Protein AF-0000000072268618 (afdb_homodimer)

Radius of gyration: 23.77 Å; Cα contacts (8 Å, |Δi|>4): 761; chains: 2; bounding box: 55×54×76 Å

Foldseek 3Di:
DQDKDKFKDQWAWDFDPPVQRKIKTARDFAPDQDPVQAGEHQPQCVVLVVVPDFAFEAAAPDPVGGFWGWDDWDTDPTHIITMTHTDPDPSNVVVSVCSNVPQFGMKMWIWAQDDWDADPVGGIYRRYINTRYIYTYNDTPVCVVVVVVVVVVVVVVVVVVVVVVVVVVVVVVD/DPQKDKFKDQWAWDFDPPVQRKTKTARDFAPDQDPVQEGEHQPQCVVLVVVPDFAFEAAAPDPVGGFWGWDDWDTDPTHIITMTHTDPDPSNVVVSVCSNVPQFGMKMWIWHQDDWDADPVGGIYRRYINTRYIYTYNDGVVVCVPVVVVVVVVVVVVVVVVVVVVVVVVVVVD

Nearest PDB structures (foldseek):
  1nkk-assembly1_A  TM=5.873E-01  e=1.895E-03  Human betaherpesvirus 5
  1nkk-assembly2_D  TM=5.899E-01  e=3.529E-03  Human betaherpesvirus 5
  1njt-assembly1_B  TM=7.915E-01  e=2.035E-02  Human betaherpesvirus 5
  1at3-assembly1_A  TM=6.189E-01  e=1.033E-02  Human alphaherpesvirus 2
  1njt-assembly2_D  TM=7.929E-01  e=2.412E-02  Human betaherpesvirus 5

Structure (mmCIF, N/CA/C/O backbone):
data_AF-0000000072268618-model_v1
#
loop_
_entity.id
_entity.type
_entity.pdbx_description
1 polymer 'Prohead peptidase'
#
loop_
_atom_site.group_PDB
_atom_site.id
_atom_site.type_symbol
_atom_site.label_atom_id
_atom_site.label_alt_id
_atom_site.label_comp_id
_atom_site.label_asym_id
_atom_site.label_entity_id
_atom_site.label_seq_id
_atom_site.pdbx_PDB_ins_code
_atom_site.Cartn_x
_atom_site.Cartn_y
_atom_site.Cartn_z
_atom_site.occupancy
_atom_site.B_iso_or_equiv
_atom_site.auth_seq_id
_atom_site.auth_comp_id
_atom_site.auth_asym_id
_atom_site.auth_atom_id
_atom_site.pdbx_PDB_model_num
ATOM 1 N N . MET A 1 1 ? 9.945 -6.5 15.469 1 28.52 1 MET A N 1
ATOM 2 C CA . MET A 1 1 ? 9.539 -5.18 15.938 1 28.52 1 MET A CA 1
ATOM 3 C C . MET A 1 1 ? 9.141 -4.285 14.766 1 28.52 1 MET A C 1
ATOM 5 O O . MET A 1 1 ? 10 -3.645 14.156 1 28.52 1 MET A O 1
ATOM 9 N N . SER A 1 2 ? 8.188 -4.715 13.891 1 41.59 2 SER A N 1
ATOM 10 C CA . SER A 1 2 ? 7.988 -4.07 12.602 1 41.59 2 SER A CA 1
ATOM 11 C C . SER A 1 2 ? 7.449 -2.652 12.773 1 41.59 2 SER A C 1
ATOM 13 O O . SER A 1 2 ? 6.32 -2.465 13.234 1 41.59 2 SER A O 1
ATOM 15 N N . ASP A 1 3 ? 8.328 -1.521 13.156 1 60.16 3 ASP A N 1
ATOM 16 C CA . ASP A 1 3 ? 8.133 -0.256 13.852 1 60.16 3 ASP A CA 1
ATOM 17 C C . ASP A 1 3 ? 7.66 0.835 12.898 1 60.16 3 ASP A C 1
ATOM 19 O O . ASP A 1 3 ? 8.445 1.697 12.492 1 60.16 3 ASP A O 1
ATOM 23 N N . MET A 1 4 ? 6.414 0.511 12.266 1 60.66 4 MET A N 1
ATOM 24 C CA . MET A 1 4 ? 5.891 1.618 11.477 1 60.66 4 MET A CA 1
ATOM 25 C C . MET A 1 4 ? 5.422 2.758 12.375 1 60.66 4 MET A C 1
ATOM 27 O O . MET A 1 4 ? 4.805 2.52 13.414 1 60.66 4 MET A O 1
ATOM 31 N N . GLU A 1 5 ? 5.879 3.971 12.094 1 77.44 5 GLU A N 1
ATOM 32 C CA . GLU A 1 5 ? 5.527 5.184 12.828 1 77.44 5 GLU A CA 1
ATOM 33 C C . GLU A 1 5 ? 4.664 6.113 11.984 1 77.44 5 GLU A C 1
ATOM 35 O O . GLU A 1 5 ? 4.73 6.086 10.75 1 77.44 5 GLU A O 1
ATOM 40 N N . PHE A 1 6 ? 3.74 6.762 12.672 1 64.31 6 PHE A N 1
ATOM 41 C CA . PHE A 1 6 ? 2.902 7.75 12.008 1 64.31 6 PHE A CA 1
ATOM 42 C C . PHE A 1 6 ? 3.182 9.148 12.539 1 64.31 6 PHE A C 1
ATOM 44 O O . PHE A 1 6 ? 3.42 9.328 13.734 1 64.31 6 PHE A O 1
ATOM 51 N N . LYS A 1 7 ? 3.344 10.133 11.617 1 70.44 7 LYS A N 1
ATOM 52 C CA . LYS A 1 7 ? 3.475 11.539 11.969 1 70.44 7 LYS A CA 1
ATOM 53 C C . LYS A 1 7 ? 2.531 12.406 11.141 1 70.44 7 LYS A C 1
ATOM 55 O O . LYS A 1 7 ? 2.34 12.156 9.953 1 70.44 7 LYS A O 1
ATOM 60 N N . HIS A 1 8 ? 1.895 13.383 11.844 1 61.31 8 HIS A N 1
ATOM 61 C CA . HIS A 1 8 ? 0.923 14.258 11.195 1 61.31 8 HIS A CA 1
ATOM 62 C C . HIS A 1 8 ? 1.362 15.719 11.273 1 61.31 8 HIS A C 1
ATOM 64 O O . HIS A 1 8 ? 2.008 16.125 12.234 1 61.31 8 HIS A O 1
ATOM 70 N N . PHE A 1 9 ? 1.233 16.391 10.141 1 56.28 9 PHE A N 1
ATOM 71 C CA . PHE A 1 9 ? 1.342 17.844 10.109 1 56.28 9 PHE A CA 1
ATOM 72 C C . PHE A 1 9 ? 0.079 18.469 9.523 1 56.28 9 PHE A C 1
ATOM 74 O O . PHE A 1 9 ? -0.518 17.922 8.594 1 56.28 9 PHE A O 1
ATOM 81 N N . LYS A 1 10 ? -0.504 19.25 10.297 1 52.78 10 LYS A N 1
ATOM 82 C CA . LYS A 1 10 ? -1.647 19.984 9.758 1 52.78 10 LYS A CA 1
ATOM 83 C C . LYS A 1 10 ? -1.234 20.859 8.57 1 52.78 10 LYS A C 1
ATOM 85 O O . LYS A 1 10 ? -0.296 21.656 8.672 1 52.78 10 LYS A O 1
ATOM 90 N N . PHE A 1 11 ? -1.408 20.391 7.375 1 57.38 11 PHE A N 1
ATOM 91 C CA . PHE A 1 11 ? -1.23 21.359 6.305 1 57.38 11 PHE A CA 1
ATOM 92 C C . PHE A 1 11 ? -2.496 21.469 5.465 1 57.38 11 PHE A C 1
ATOM 94 O O . PHE A 1 11 ? -3.32 20.562 5.441 1 57.38 11 PHE A O 1
ATOM 101 N N . GLU A 1 12 ? -2.561 22.734 4.934 1 62.56 12 GLU A N 1
ATOM 102 C CA . GLU A 1 12 ? -3.641 23.062 4.008 1 62.56 12 GLU A CA 1
ATOM 103 C C . GLU A 1 12 ? -3.627 22.141 2.791 1 62.56 12 GLU A C 1
ATOM 105 O O . GLU A 1 12 ? -2.625 22.062 2.074 1 62.56 12 GLU A O 1
ATOM 110 N N . ILE A 1 13 ? -4.582 21.219 2.879 1 73.5 13 ILE A N 1
ATOM 111 C CA . ILE A 1 13 ? -4.859 20.438 1.682 1 73.5 13 ILE A CA 1
ATOM 112 C C . ILE A 1 13 ? -5.598 21.297 0.659 1 73.5 13 ILE A C 1
ATOM 114 O O . ILE A 1 13 ? -6.52 22.047 1.012 1 73.5 13 ILE A O 1
ATOM 118 N N . LYS A 1 14 ? -5.066 21.5 -0.472 1 73.44 14 LYS A N 1
ATOM 119 C CA . LYS A 1 14 ? -5.793 22.125 -1.578 1 73.44 14 LYS A CA 1
ATOM 120 C C . LYS A 1 14 ? -6.352 21.062 -2.529 1 73.44 14 LYS A C 1
ATOM 122 O O . LYS A 1 14 ? -5.594 20.297 -3.121 1 73.44 14 LYS A O 1
ATOM 127 N N . ALA A 1 15 ? -7.684 20.984 -2.396 1 69.81 15 ALA A N 1
ATOM 128 C CA . ALA A 1 15 ? -8.383 20.094 -3.334 1 69.81 15 ALA A CA 1
ATOM 129 C C . ALA A 1 15 ? -9.133 20.906 -4.391 1 69.81 15 ALA A C 1
ATOM 131 O O . ALA A 1 15 ? -9.75 21.922 -4.078 1 69.81 15 ALA A O 1
ATOM 132 N N . GLU A 1 16 ? -8.805 20.641 -5.672 1 64.75 16 GLU A N 1
ATOM 133 C CA . GLU A 1 16 ? -9.422 21.406 -6.746 1 64.75 16 GLU A CA 1
ATOM 134 C C . GLU A 1 16 ? -10.328 20.531 -7.605 1 64.75 16 GLU A C 1
ATOM 136 O O . GLU A 1 16 ? -10.07 19.328 -7.766 1 64.75 16 GLU A O 1
ATOM 141 N N . ASP A 1 17 ? -11.438 21.031 -7.945 1 60.41 17 ASP A N 1
ATOM 142 C CA . ASP A 1 17 ? -12.336 20.375 -8.898 1 60.41 17 ASP A CA 1
ATOM 143 C C . ASP A 1 17 ? -11.906 20.672 -10.336 1 60.41 17 ASP A C 1
ATOM 145 O O . ASP A 1 17 ? -12.562 21.438 -11.031 1 60.41 17 ASP A O 1
ATOM 149 N N . ASP A 1 18 ? -10.75 20.328 -10.648 1 60.62 18 ASP A N 1
ATOM 150 C CA . ASP A 1 18 ? -10.297 20.641 -12 1 60.62 18 ASP A CA 1
ATOM 151 C C . ASP A 1 18 ? -10.555 19.469 -12.945 1 60.62 18 ASP A C 1
ATOM 153 O O . ASP A 1 18 ? -9.969 19.391 -14.031 1 60.62 18 ASP A O 1
ATOM 157 N N . GLY A 1 19 ? -11.672 18.734 -12.578 1 66.69 19 GLY A N 1
ATOM 158 C CA . GLY A 1 19 ? -11.914 17.562 -13.398 1 66.69 19 GLY A CA 1
ATOM 159 C C . GLY A 1 19 ? -11.008 16.391 -13.055 1 66.69 19 GLY A C 1
ATOM 160 O O . GLY A 1 19 ? -11.43 15.234 -13.109 1 66.69 19 GLY A O 1
ATOM 161 N N . ASP A 1 20 ? -9.773 16.828 -12.609 1 67.12 20 ASP A N 1
ATOM 162 C CA . ASP A 1 20 ? -8.797 15.773 -12.375 1 67.12 20 ASP A CA 1
ATOM 163 C C . ASP A 1 20 ? -8.805 15.336 -10.914 1 67.12 20 ASP A C 1
ATOM 165 O O . ASP A 1 20 ? -8.102 14.391 -10.539 1 67.12 20 ASP A O 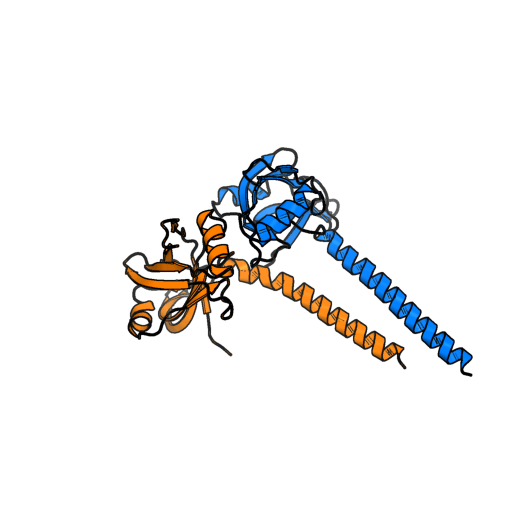1
ATOM 169 N N . MET A 1 21 ? -9.57 15.945 -10.055 1 84.31 21 MET A N 1
ATOM 170 C CA . MET A 1 21 ? -9.734 15.508 -8.672 1 84.31 21 MET A CA 1
ATOM 171 C C . MET A 1 21 ? -8.406 15.562 -7.926 1 84.31 21 MET A C 1
ATOM 173 O O . MET A 1 21 ? -8.023 14.602 -7.254 1 84.31 21 MET A O 1
ATOM 177 N N . THR A 1 22 ? -7.695 16.734 -8.062 1 90.75 22 THR A N 1
ATOM 178 C CA . THR A 1 22 ? -6.328 16.844 -7.562 1 90.75 22 THR A CA 1
ATOM 179 C C . THR A 1 22 ? -6.316 17.281 -6.098 1 90.75 22 THR A C 1
ATOM 181 O O . THR A 1 22 ? -7.273 17.891 -5.617 1 90.75 22 THR A O 1
ATOM 184 N N . VAL A 1 23 ? -5.258 16.953 -5.379 1 93.81 23 VAL A N 1
ATOM 185 C CA . VAL A 1 23 ? -4.992 17.328 -3.994 1 93.81 23 VAL A CA 1
ATOM 186 C C . VAL A 1 23 ? -3.494 17.562 -3.801 1 93.81 23 VAL A C 1
ATOM 188 O O . VAL A 1 23 ? -2.668 16.844 -4.363 1 93.81 23 VAL A O 1
ATOM 191 N N . SER A 1 24 ? -3.168 18.625 -3.049 1 94.44 24 SER A N 1
ATOM 192 C CA . SER A 1 24 ? -1.76 18.906 -2.799 1 94.44 24 SER A CA 1
ATOM 193 C C . SER A 1 24 ? -1.566 19.578 -1.443 1 94.44 24 SER A C 1
ATOM 195 O O . SER A 1 24 ? -2.525 20.078 -0.844 1 94.44 24 SER A O 1
ATOM 197 N N . GLY A 1 25 ? -0.387 19.547 -0.937 1 93.38 25 GLY A N 1
ATOM 198 C CA . GLY A 1 25 ? 0.025 20.188 0.301 1 93.38 25 GLY A CA 1
ATOM 199 C C . GLY A 1 25 ? 1.31 19.625 0.871 1 93.38 25 GLY A C 1
ATOM 200 O O . GLY A 1 25 ? 1.969 18.797 0.23 1 93.38 25 GLY A O 1
ATOM 201 N N . TYR A 1 26 ? 1.708 20.078 1.938 1 93.38 26 TYR A N 1
ATOM 202 C CA . TYR A 1 26 ? 2.895 19.562 2.611 1 93.38 26 TYR A CA 1
ATOM 203 C C . TYR A 1 26 ? 2.529 18.438 3.564 1 93.38 26 TYR A C 1
ATOM 205 O O . TYR A 1 26 ? 1.73 18.625 4.484 1 93.38 26 TYR A O 1
ATOM 213 N N . ALA A 1 27 ? 3.105 17.328 3.346 1 93.75 27 ALA A N 1
ATOM 214 C CA . ALA A 1 27 ? 2.861 16.172 4.188 1 93.75 27 ALA A CA 1
ATOM 215 C C . ALA A 1 27 ? 3.746 16.188 5.43 1 93.75 27 ALA A C 1
ATOM 217 O O . ALA A 1 27 ? 3.471 15.484 6.41 1 93.75 27 ALA A O 1
ATOM 218 N N . SER A 1 28 ? 4.758 16.922 5.379 1 92.06 28 SER A N 1
ATOM 219 C CA . SER A 1 28 ? 5.711 17.094 6.473 1 92.06 28 SER A CA 1
ATOM 220 C C . SER A 1 28 ? 6.43 18.422 6.375 1 92.06 28 SER A C 1
ATOM 222 O O . SER A 1 28 ? 6.746 18.891 5.273 1 92.06 28 SER A O 1
ATOM 224 N N . ILE A 1 29 ? 6.645 18.953 7.492 1 93.25 29 ILE A N 1
ATOM 225 C CA . ILE A 1 29 ? 7.43 20.172 7.578 1 93.25 29 ILE A CA 1
ATOM 226 C C . ILE A 1 29 ? 8.75 19.891 8.289 1 93.25 29 ILE A C 1
ATOM 228 O O . ILE A 1 29 ? 8.773 19.25 9.344 1 93.25 29 ILE A O 1
ATOM 232 N N . PHE A 1 30 ? 9.812 20.359 7.648 1 94.56 30 PHE A N 1
ATOM 233 C CA . PHE A 1 30 ? 11.125 20.109 8.227 1 94.56 30 PHE A CA 1
ATOM 234 C C . PHE A 1 30 ? 11.391 21.031 9.406 1 94.56 30 PHE A C 1
ATOM 236 O O . PHE A 1 30 ? 11.008 22.203 9.383 1 94.56 30 PHE A O 1
ATOM 243 N N . GLY A 1 31 ? 12.086 20.469 10.406 1 92.56 31 GLY A N 1
ATOM 244 C CA . GLY A 1 31 ? 12.586 21.281 11.5 1 92.56 31 GLY A CA 1
ATOM 245 C C . GLY A 1 31 ? 11.562 21.516 12.586 1 92.56 31 GLY A C 1
ATOM 246 O O . GLY A 1 31 ? 11.891 22.031 13.656 1 92.56 31 GLY A O 1
ATOM 247 N N . ASN A 1 32 ? 10.344 21.172 12.32 1 88.88 32 ASN A N 1
ATOM 248 C CA . ASN A 1 32 ? 9.281 21.359 13.305 1 88.88 32 ASN A CA 1
ATOM 249 C C . ASN A 1 32 ? 9.211 20.188 14.281 1 88.88 32 ASN A C 1
ATOM 251 O O . ASN A 1 32 ? 9.141 19.031 13.859 1 88.88 32 ASN A O 1
ATOM 255 N N . ARG A 1 33 ? 9.273 20.484 15.508 1 88.44 33 ARG A N 1
ATOM 256 C CA . ARG A 1 33 ? 9.125 19.484 16.547 1 88.44 33 ARG A CA 1
ATOM 257 C C . ARG A 1 33 ? 7.668 19.062 16.703 1 88.44 33 ARG A C 1
ATOM 259 O O . ARG A 1 33 ? 6.789 19.922 16.859 1 88.44 33 ARG A O 1
ATOM 266 N N . ASP A 1 34 ? 7.496 17.766 16.672 1 82 34 ASP A N 1
ATOM 267 C CA . ASP A 1 34 ? 6.117 17.328 16.891 1 82 34 ASP A CA 1
ATOM 268 C C . ASP A 1 34 ? 5.848 17.047 18.359 1 82 34 ASP A C 1
ATOM 270 O O . ASP A 1 34 ? 6.688 17.328 19.219 1 82 34 ASP A O 1
ATOM 274 N N . ARG A 1 35 ? 4.625 16.641 18.625 1 78.12 35 ARG A N 1
ATOM 275 C CA . ARG A 1 35 ? 4.164 16.531 20.016 1 78.12 35 ARG A CA 1
ATOM 276 C C . ARG A 1 35 ? 4.969 15.484 20.781 1 78.12 35 ARG A C 1
ATOM 278 O O . ARG A 1 35 ? 5.059 15.539 22 1 78.12 35 ARG A O 1
ATOM 285 N N . VAL A 1 36 ? 5.531 14.57 20.031 1 78.69 36 VAL A N 1
ATOM 286 C CA . VAL A 1 36 ? 6.223 13.492 20.719 1 78.69 36 VAL A CA 1
ATOM 287 C C . VAL A 1 36 ? 7.73 13.727 20.688 1 78.69 36 VAL A C 1
ATOM 289 O O . VAL A 1 36 ? 8.516 12.859 21.062 1 78.69 36 VAL A O 1
ATOM 292 N N . GLY A 1 37 ? 8.156 14.859 20.172 1 87.19 37 GLY A N 1
ATOM 293 C CA . GLY A 1 37 ? 9.562 15.227 20.234 1 87.19 37 GLY A CA 1
ATOM 294 C C . GLY A 1 37 ? 10.336 14.844 18.984 1 87.19 37 GLY A C 1
ATOM 295 O O . GLY A 1 37 ? 11.562 14.953 18.953 1 87.19 37 GLY A O 1
ATOM 296 N N . ASP A 1 38 ? 9.656 14.453 17.938 1 90.62 38 ASP A N 1
ATOM 297 C CA . ASP A 1 38 ? 10.312 14.117 16.672 1 90.62 38 ASP A CA 1
ATOM 298 C C . ASP A 1 38 ? 10.453 15.344 15.781 1 90.62 38 ASP A C 1
ATOM 300 O O . ASP A 1 38 ? 9.555 16.188 15.727 1 90.62 38 ASP A O 1
ATOM 304 N N . VAL A 1 39 ? 11.547 15.414 15.148 1 93.94 39 VAL A N 1
ATOM 305 C CA . VAL A 1 39 ? 11.812 16.438 14.141 1 93.94 39 VAL A CA 1
ATOM 306 C C . VAL A 1 39 ? 12.273 15.789 12.844 1 93.94 39 VAL A C 1
ATOM 308 O O . VAL A 1 39 ? 13.297 15.102 12.812 1 93.94 39 VAL A O 1
ATOM 311 N N . VAL A 1 40 ? 11.539 15.961 11.836 1 95.25 40 VAL A N 1
ATOM 312 C CA . VAL A 1 40 ? 11.977 15.492 10.523 1 95.25 40 VAL A CA 1
ATOM 313 C C . VAL A 1 40 ? 12.984 16.484 9.938 1 95.25 40 VAL A C 1
ATOM 315 O O . VAL A 1 40 ? 12.711 17.672 9.836 1 95.25 40 VAL A O 1
ATOM 318 N N . VAL A 1 41 ? 14.133 15.945 9.57 1 96.88 41 VAL A N 1
ATOM 319 C CA . VAL A 1 41 ? 15.18 16.812 9.055 1 96.88 41 VAL A CA 1
ATOM 320 C C . VAL A 1 41 ? 15.156 16.812 7.523 1 96.88 41 VAL A C 1
ATOM 322 O O . VAL A 1 41 ? 14.711 15.836 6.91 1 96.88 41 VAL A O 1
ATOM 325 N N . ALA A 1 42 ? 15.609 17.953 6.938 1 97.38 42 ALA A N 1
ATOM 326 C CA . ALA A 1 42 ? 15.703 18.047 5.48 1 97.38 42 ALA A CA 1
ATOM 327 C C . ALA A 1 42 ? 16.469 16.859 4.91 1 97.38 42 ALA A C 1
ATOM 329 O O . ALA A 1 42 ? 17.531 16.484 5.434 1 97.38 42 ALA A O 1
ATOM 330 N N . GLY A 1 43 ? 15.898 16.234 3.85 1 98 43 GLY A N 1
ATOM 331 C CA . GLY A 1 43 ? 16.562 15.125 3.195 1 98 43 GLY A CA 1
ATOM 332 C C . GLY A 1 43 ? 16.109 13.773 3.717 1 98 43 GLY A C 1
ATOM 333 O O . GLY A 1 43 ? 16.484 12.734 3.176 1 98 43 GLY A O 1
ATOM 334 N N . ALA A 1 44 ? 15.273 13.789 4.758 1 98.06 44 ALA A N 1
ATOM 335 C CA . ALA A 1 44 ? 14.859 12.555 5.426 1 98.06 44 ALA A CA 1
ATOM 336 C C . ALA A 1 44 ? 14.188 11.602 4.449 1 98.06 44 ALA A C 1
ATOM 338 O O . ALA A 1 44 ? 14.258 10.383 4.613 1 98.06 44 ALA A O 1
ATOM 339 N N . PHE A 1 45 ? 13.547 12.117 3.416 1 98 45 PHE A N 1
ATOM 340 C CA . PHE A 1 45 ? 12.727 11.305 2.525 1 98 45 PHE A CA 1
ATOM 341 C C . PHE A 1 45 ? 13.484 10.984 1.238 1 98 45 PHE A C 1
ATOM 343 O O . PHE A 1 45 ? 12.992 10.227 0.399 1 98 45 PHE A O 1
ATOM 350 N N . THR A 1 46 ? 14.648 11.492 1.014 1 98.19 46 THR A N 1
ATOM 351 C CA . THR A 1 46 ? 15.359 11.477 -0.262 1 98.19 46 THR A CA 1
ATOM 352 C C . THR A 1 46 ? 15.516 10.047 -0.776 1 98.19 46 THR A C 1
ATOM 354 O O . THR A 1 46 ? 15.109 9.742 -1.899 1 98.19 46 THR A O 1
ATOM 357 N N . LYS A 1 47 ? 16.031 9.172 0.001 1 97.94 47 LYS A N 1
ATOM 358 C CA . LYS A 1 47 ? 16.281 7.797 -0.435 1 97.94 47 LYS A CA 1
ATOM 359 C C . LYS A 1 47 ? 14.969 7.062 -0.685 1 97.94 47 LYS A C 1
ATOM 361 O O . LYS A 1 47 ? 14.859 6.281 -1.634 1 97.94 47 LYS A O 1
ATOM 366 N N . SER A 1 48 ? 14.039 7.312 0.228 1 96.38 48 SER A N 1
ATOM 367 C CA . SER A 1 48 ? 12.742 6.664 0.065 1 96.38 48 SER A CA 1
ATOM 368 C C . SER A 1 48 ? 12.094 7.047 -1.263 1 96.38 48 SER A C 1
ATOM 370 O O . SER A 1 48 ? 11.609 6.18 -1.995 1 96.38 48 SER A O 1
ATOM 372 N N . LEU A 1 49 ? 12.133 8.312 -1.596 1 97.12 49 LEU A N 1
ATOM 373 C CA . LEU A 1 49 ? 11.508 8.812 -2.816 1 97.12 49 LEU A CA 1
ATOM 374 C C . LEU A 1 49 ? 12.266 8.336 -4.051 1 97.12 49 LEU A C 1
ATOM 376 O O . LEU A 1 49 ? 11.672 8.148 -5.113 1 97.12 49 LEU A O 1
ATOM 380 N N . ALA A 1 50 ? 13.508 8.023 -3.93 1 96.19 50 ALA A N 1
ATOM 381 C CA . ALA A 1 50 ? 14.344 7.582 -5.047 1 96.19 50 ALA A CA 1
ATOM 382 C C . ALA A 1 50 ? 14.219 6.078 -5.266 1 96.19 50 ALA A C 1
ATOM 384 O O . ALA A 1 50 ? 14.648 5.559 -6.301 1 96.19 50 ALA A O 1
ATOM 385 N N . SER A 1 51 ? 13.633 5.371 -4.332 1 92.81 51 SER A N 1
ATOM 386 C CA . SER A 1 51 ? 13.586 3.912 -4.367 1 92.81 51 SER A CA 1
ATOM 387 C C . SER A 1 51 ? 12.711 3.41 -5.512 1 92.81 51 SER A C 1
ATOM 389 O O . SER A 1 51 ? 12.812 2.25 -5.91 1 92.81 51 SER A O 1
ATOM 391 N N . GLY A 1 52 ? 11.75 4.242 -5.973 1 89.12 52 GLY A N 1
ATOM 392 C CA . GLY A 1 52 ? 10.836 3.83 -7.031 1 89.12 52 GLY A CA 1
ATOM 393 C C . GLY A 1 52 ? 9.57 3.184 -6.508 1 89.12 52 GLY A C 1
ATOM 394 O O . GLY A 1 52 ? 8.625 2.953 -7.266 1 89.12 52 GLY A O 1
ATOM 395 N N . ARG A 1 53 ? 9.57 2.896 -5.238 1 89.56 53 ARG A N 1
ATOM 396 C CA . ARG A 1 53 ? 8.359 2.348 -4.645 1 89.56 53 ARG A CA 1
ATOM 397 C C . ARG A 1 53 ? 7.27 3.412 -4.539 1 89.56 53 ARG A C 1
ATOM 399 O O . ARG A 1 53 ? 7.547 4.555 -4.168 1 89.56 53 ARG A O 1
ATOM 406 N N . ARG A 1 54 ? 6.102 2.967 -4.75 1 91.75 54 ARG A N 1
ATOM 407 C CA . ARG A 1 54 ? 5.004 3.928 -4.688 1 91.75 54 ARG A CA 1
ATOM 408 C C . ARG A 1 54 ? 4.562 4.164 -3.248 1 91.75 54 ARG A C 1
ATOM 410 O O . ARG A 1 54 ? 4.273 3.211 -2.52 1 91.75 54 ARG A O 1
ATOM 417 N N . VAL A 1 55 ? 4.527 5.41 -2.906 1 96.44 55 VAL A N 1
ATOM 418 C CA . VAL A 1 55 ? 3.934 5.816 -1.64 1 96.44 55 VAL A CA 1
ATOM 419 C C . VAL A 1 55 ? 2.412 5.832 -1.763 1 96.44 55 VAL A C 1
ATOM 421 O O . VAL A 1 55 ? 1.864 6.406 -2.705 1 96.44 55 VAL A O 1
ATOM 424 N N . LYS A 1 56 ? 1.719 5.227 -0.805 1 97.5 56 LYS A N 1
ATOM 425 C CA . LYS A 1 56 ? 0.286 4.996 -0.965 1 97.5 56 LYS A CA 1
ATOM 426 C C . LYS A 1 56 ? -0.524 6.156 -0.394 1 97.5 56 LYS A C 1
ATOM 428 O O . LYS A 1 56 ? -0.15 6.738 0.625 1 97.5 56 LYS A O 1
ATOM 433 N N . MET A 1 57 ? -1.612 6.484 -1.051 1 97.81 57 MET A N 1
ATOM 434 C CA . MET A 1 57 ? -2.607 7.438 -0.564 1 97.81 57 MET A CA 1
ATOM 435 C C . MET A 1 57 ? -3.775 6.711 0.097 1 97.81 57 MET A C 1
ATOM 437 O O . MET A 1 57 ? -4.641 6.164 -0.588 1 97.81 57 MET A O 1
ATOM 441 N N . LEU A 1 58 ? -3.805 6.762 1.429 1 97.19 58 LEU A N 1
ATOM 442 C CA . LEU A 1 58 ? -4.816 6.016 2.17 1 97.19 58 LEU A CA 1
ATOM 443 C C . LEU A 1 58 ? -5.75 6.961 2.914 1 97.19 58 LEU A C 1
ATOM 445 O O . LEU A 1 58 ? -5.434 8.141 3.098 1 97.19 58 LEU A O 1
ATOM 449 N N . TRP A 1 59 ? -6.934 6.461 3.229 1 96.12 59 TRP A N 1
ATOM 450 C CA . TRP A 1 59 ? -7.82 7.082 4.203 1 96.12 59 TRP A CA 1
ATOM 451 C C . TRP A 1 59 ? -7.562 6.531 5.602 1 96.12 59 TRP A C 1
ATOM 453 O O . TRP A 1 59 ? -7.672 5.324 5.832 1 96.12 59 TRP A O 1
ATOM 463 N N . GLN A 1 60 ? -7.184 7.328 6.527 1 93.38 60 GLN A N 1
ATOM 464 C CA . GLN A 1 60 ? -7.059 6.996 7.945 1 93.38 60 GLN A CA 1
ATOM 465 C C . GLN A 1 60 ? -6.035 5.887 8.164 1 93.38 60 GLN A C 1
ATOM 467 O O . GLN A 1 60 ? -6.258 4.973 8.961 1 93.38 60 GLN A O 1
ATOM 472 N N . HIS A 1 61 ? -5.035 5.844 7.434 1 92.25 61 HIS A N 1
ATOM 473 C CA . HIS A 1 61 ? -3.922 4.902 7.52 1 92.25 61 HIS A CA 1
ATOM 474 C C . HIS A 1 61 ? -4.391 3.475 7.27 1 92.25 61 HIS A C 1
ATOM 476 O O . HIS A 1 61 ? -3.652 2.521 7.535 1 92.25 61 HIS A O 1
ATOM 482 N N . ASP A 1 62 ? -5.59 3.283 6.746 1 93.19 62 ASP A N 1
ATOM 483 C CA . ASP A 1 62 ? -6.129 1.946 6.512 1 93.19 62 ASP A CA 1
ATOM 484 C C . ASP A 1 62 ? -5.723 1.422 5.137 1 93.19 62 ASP A C 1
ATOM 486 O O . ASP A 1 62 ? -6.164 1.943 4.113 1 93.19 62 ASP A O 1
ATOM 490 N N . PRO A 1 63 ? -4.922 0.341 5.137 1 94.62 63 PRO A N 1
ATOM 491 C CA . PRO A 1 63 ? -4.477 -0.181 3.842 1 94.62 63 PRO A CA 1
ATOM 492 C C . PRO A 1 63 ? -5.625 -0.719 2.992 1 94.62 63 PRO A C 1
ATOM 494 O O . PRO A 1 63 ? -5.445 -0.974 1.798 1 94.62 63 PRO A O 1
ATOM 497 N N . ARG A 1 64 ? -6.754 -0.878 3.559 1 95.06 64 ARG A N 1
ATOM 498 C CA . ARG A 1 64 ? -7.914 -1.335 2.799 1 95.06 64 ARG A CA 1
ATOM 499 C C . ARG A 1 64 ? -8.656 -0.16 2.17 1 95.06 64 ARG A C 1
ATOM 501 O O . ARG A 1 64 ? -9.547 -0.354 1.342 1 95.06 64 ARG A O 1
ATOM 508 N N . GLU A 1 65 ? -8.305 1.046 2.559 1 97.25 65 GLU A N 1
ATOM 509 C CA . GLU A 1 65 ? -8.953 2.254 2.057 1 97.25 65 GLU A CA 1
ATOM 510 C C . GLU A 1 65 ? -7.977 3.109 1.253 1 97.25 65 GLU A C 1
ATOM 512 O O . GLU A 1 65 ? -7.613 4.207 1.677 1 97.25 65 GLU A O 1
ATOM 517 N N . VAL A 1 66 ? -7.691 2.562 0.094 1 98.44 66 VAL A N 1
ATOM 518 C CA . VAL A 1 66 ? -6.875 3.312 -0.855 1 98.44 66 VAL A CA 1
ATOM 519 C C . VAL A 1 66 ? -7.754 4.293 -1.631 1 98.44 66 VAL A C 1
ATOM 521 O O . VAL A 1 66 ? -8.766 3.902 -2.213 1 98.44 66 VAL A O 1
ATOM 524 N N . ILE A 1 67 ? -7.32 5.633 -1.71 1 98.12 67 ILE A N 1
ATOM 525 C CA . ILE A 1 67 ? -8.305 6.605 -2.176 1 98.12 67 ILE A CA 1
ATOM 526 C C . ILE A 1 67 ? -7.73 7.391 -3.352 1 98.12 67 ILE A C 1
ATOM 528 O O . ILE A 1 67 ? -8.367 8.328 -3.85 1 98.12 67 ILE A O 1
ATOM 532 N N . GLY A 1 68 ? -6.523 7.094 -3.795 1 97.62 68 GLY A N 1
ATOM 533 C CA . GLY A 1 68 ? -5.918 7.809 -4.906 1 97.62 68 GLY A CA 1
ATOM 534 C C . GLY A 1 68 ? -4.441 7.496 -5.082 1 97.62 68 GLY A C 1
ATOM 535 O O . GLY A 1 68 ? -3.971 6.441 -4.648 1 97.62 68 GLY A O 1
ATOM 536 N N . VAL A 1 69 ? -3.773 8.391 -5.883 1 97.25 69 VAL A N 1
ATOM 537 C CA . VAL A 1 69 ? -2.354 8.211 -6.164 1 97.25 69 VAL A CA 1
ATOM 538 C C . VAL A 1 69 ? -1.617 9.531 -5.969 1 97.25 69 VAL A C 1
ATOM 540 O O . VAL A 1 69 ? -2.154 10.602 -6.277 1 97.25 69 VAL A O 1
ATOM 543 N N . TRP A 1 70 ? -0.448 9.406 -5.414 1 96.81 70 TRP A N 1
ATOM 544 C CA . TRP A 1 70 ? 0.46 10.547 -5.434 1 96.81 70 TRP A CA 1
ATOM 545 C C . TRP A 1 70 ? 1.261 10.586 -6.73 1 96.81 70 TRP A C 1
ATOM 547 O O . TRP A 1 70 ? 1.928 9.617 -7.082 1 96.81 70 TRP A O 1
ATOM 557 N N . ASP A 1 71 ? 1.273 11.672 -7.379 1 96 71 ASP A N 1
ATOM 558 C CA . ASP A 1 71 ? 1.949 11.82 -8.664 1 96 71 ASP A CA 1
ATOM 559 C C . ASP A 1 71 ? 3.303 12.508 -8.492 1 96 71 ASP A C 1
ATOM 561 O O . ASP A 1 71 ? 4.227 12.266 -9.273 1 96 71 ASP A O 1
ATOM 565 N N . GLU A 1 72 ? 3.35 13.398 -7.527 1 96 72 GLU A N 1
ATOM 566 C CA . GLU A 1 72 ? 4.566 14.164 -7.27 1 96 72 GLU A CA 1
ATOM 567 C C . GLU A 1 72 ? 4.859 14.25 -5.777 1 96 72 GLU A C 1
ATOM 569 O O . GLU A 1 72 ? 3.961 14.516 -4.977 1 96 72 GLU A O 1
ATOM 574 N N . MET A 1 73 ? 6.039 13.977 -5.465 1 97.31 73 MET A N 1
ATOM 575 C CA . MET A 1 73 ? 6.578 14.133 -4.113 1 97.31 73 MET A CA 1
ATOM 576 C C . MET A 1 73 ? 7.969 14.75 -4.152 1 97.31 73 MET A C 1
ATOM 578 O O . MET A 1 73 ? 8.898 14.164 -4.703 1 97.31 73 MET A O 1
ATOM 582 N N . ILE A 1 74 ? 8.023 15.891 -3.506 1 96.88 74 ILE A N 1
ATOM 583 C CA . ILE A 1 74 ? 9.258 16.641 -3.627 1 96.88 74 ILE A CA 1
ATOM 584 C C . ILE A 1 74 ? 9.656 17.203 -2.262 1 96.88 74 ILE A C 1
ATOM 586 O O . ILE A 1 74 ? 8.828 17.797 -1.562 1 96.88 74 ILE A O 1
ATOM 590 N N . GLU A 1 75 ? 10.891 17.016 -1.938 1 97.12 75 GLU A N 1
ATOM 591 C CA . GLU A 1 75 ? 11.438 17.766 -0.809 1 97.12 75 GLU A CA 1
ATOM 592 C C . GLU A 1 75 ? 11.906 19.141 -1.239 1 97.12 75 GLU A C 1
ATOM 594 O O . GLU A 1 75 ? 12.633 19.281 -2.229 1 97.12 75 GLU A O 1
ATOM 599 N N . ASP A 1 76 ? 11.453 20.156 -0.494 1 96.12 76 ASP A N 1
ATOM 600 C CA . ASP A 1 76 ? 12.008 21.5 -0.645 1 96.12 76 ASP A CA 1
ATOM 601 C C . ASP A 1 76 ? 12.461 22.062 0.702 1 96.12 76 ASP A C 1
ATOM 603 O O . ASP A 1 76 ? 12.609 21.312 1.673 1 96.12 76 ASP A O 1
ATOM 607 N N . ASP A 1 77 ? 12.75 23.297 0.748 1 96 77 ASP A N 1
ATOM 608 C CA . ASP A 1 77 ? 13.312 23.906 1.955 1 96 77 ASP A CA 1
ATOM 609 C C . ASP A 1 77 ? 12.32 23.828 3.113 1 96 77 ASP A C 1
ATOM 611 O O . ASP A 1 77 ? 12.719 23.812 4.281 1 96 77 ASP A O 1
ATOM 615 N N . LYS A 1 78 ? 11.07 23.797 2.758 1 95 78 LYS A N 1
ATOM 616 C CA . LYS A 1 78 ? 10.023 23.828 3.775 1 95 78 LYS A CA 1
ATOM 617 C C . LYS A 1 78 ? 9.719 22.422 4.285 1 95 78 LYS A C 1
ATOM 619 O O . LYS A 1 78 ? 9.453 22.234 5.473 1 95 78 LYS A O 1
ATOM 624 N N . GLY A 1 79 ? 9.68 21.453 3.393 1 96.44 79 GLY A N 1
ATOM 625 C CA . GLY A 1 79 ? 9.289 20.094 3.783 1 96.44 79 GLY A CA 1
ATOM 626 C C . GLY A 1 79 ? 9.031 19.188 2.602 1 96.44 79 GLY A C 1
ATOM 627 O O . GLY A 1 79 ? 9.68 19.312 1.562 1 96.44 79 GLY A O 1
ATOM 628 N N . LEU A 1 80 ? 8.211 18.141 2.85 1 96.75 80 LEU A N 1
ATOM 629 C CA . LEU A 1 80 ? 7.773 17.234 1.799 1 96.75 80 LEU A CA 1
ATOM 630 C C . LEU A 1 80 ? 6.469 17.703 1.169 1 96.75 80 LEU A C 1
ATOM 632 O O . LEU A 1 80 ? 5.398 17.562 1.762 1 96.75 80 LEU A O 1
ATOM 636 N N . PHE A 1 81 ? 6.586 18.328 -0.075 1 95.75 81 PHE A N 1
ATOM 637 C CA . PHE A 1 81 ? 5.418 18.719 -0.848 1 95.75 81 PHE A CA 1
ATOM 638 C C . PHE A 1 81 ? 4.906 17.562 -1.693 1 95.75 81 PHE A C 1
ATOM 640 O O . PHE A 1 81 ? 5.695 16.844 -2.312 1 95.75 81 PHE A O 1
ATOM 647 N N . ILE A 1 82 ? 3.557 17.328 -1.633 1 96.5 82 ILE A N 1
ATOM 648 C CA . ILE A 1 82 ? 2.969 16.234 -2.389 1 96.5 82 ILE A CA 1
ATOM 649 C C . ILE A 1 82 ? 1.798 16.734 -3.223 1 96.5 82 ILE A C 1
ATOM 651 O O . ILE A 1 82 ? 1.148 17.719 -2.854 1 96.5 82 ILE A O 1
ATOM 655 N N . GLN A 1 83 ? 1.611 16.156 -4.324 1 95.69 83 GLN A N 1
ATOM 656 C CA . GLN A 1 83 ? 0.465 16.375 -5.203 1 95.69 83 GLN A CA 1
ATOM 657 C C . GLN A 1 83 ? -0.023 15.055 -5.797 1 95.69 83 GLN A C 1
ATOM 659 O O . GLN A 1 83 ? 0.782 14.211 -6.195 1 95.69 83 GLN A O 1
ATOM 664 N N . GLY A 1 84 ? -1.357 14.922 -5.754 1 96.5 84 GLY A N 1
ATOM 665 C CA . GLY A 1 84 ? -1.944 13.695 -6.281 1 96.5 84 GLY A CA 1
ATOM 666 C C . GLY A 1 84 ? -3.377 13.875 -6.746 1 96.5 84 GLY A C 1
ATOM 667 O O . GLY A 1 84 ? -3.857 15 -6.875 1 96.5 84 GLY A O 1
ATOM 668 N N . ARG A 1 85 ? -3.975 12.719 -7.145 1 95.81 85 ARG A N 1
ATOM 669 C CA . ARG A 1 85 ? -5.355 12.688 -7.609 1 95.81 85 ARG A CA 1
ATOM 670 C C . ARG A 1 85 ? -6.164 11.633 -6.863 1 95.81 85 ARG A C 1
ATOM 672 O O . ARG A 1 85 ? -5.668 10.531 -6.605 1 95.81 85 ARG A O 1
ATOM 679 N N . PHE A 1 86 ? -7.348 12.055 -6.543 1 96.81 86 PHE A N 1
ATOM 680 C CA . PHE A 1 86 ? -8.273 11.094 -5.953 1 96.81 86 PHE A CA 1
ATOM 681 C C . PHE A 1 86 ? -8.742 10.086 -6.992 1 96.81 86 PHE A C 1
ATOM 683 O O . PHE A 1 86 ? -8.875 10.422 -8.172 1 96.81 86 PHE A O 1
ATOM 690 N N . ALA A 1 87 ? -9.008 8.891 -6.527 1 96.5 87 ALA A N 1
ATOM 691 C CA . ALA A 1 87 ? -9.57 7.848 -7.391 1 96.5 87 ALA A CA 1
ATOM 692 C C . ALA A 1 87 ? -11.047 8.102 -7.66 1 96.5 87 ALA A C 1
ATOM 694 O O . ALA A 1 87 ? -11.758 8.664 -6.816 1 96.5 87 ALA A O 1
ATOM 695 N N . ASN A 1 88 ? -11.516 7.637 -8.805 1 94.81 88 ASN A N 1
ATOM 696 C CA . ASN A 1 88 ? -12.938 7.684 -9.125 1 94.81 88 ASN A CA 1
ATOM 697 C C . ASN A 1 88 ? -13.695 6.508 -8.516 1 94.81 88 ASN A C 1
ATOM 699 O O . ASN A 1 88 ? -14.484 5.852 -9.195 1 94.81 88 ASN A O 1
ATOM 703 N N . THR A 1 89 ? -13.43 6.148 -7.305 1 96.75 89 THR A N 1
ATOM 704 C CA . THR A 1 89 ? -14.156 5.195 -6.473 1 96.75 89 THR A CA 1
ATOM 705 C C . THR A 1 89 ? -15.109 5.918 -5.531 1 96.75 89 THR A C 1
ATOM 707 O O . THR A 1 89 ? -15.031 7.137 -5.367 1 96.75 89 THR A O 1
ATOM 710 N N . GLU A 1 90 ? -16.016 5.141 -4.945 1 96.75 90 GLU A N 1
ATOM 711 C CA . GLU A 1 90 ? -16.938 5.762 -3.996 1 96.75 90 GLU A CA 1
ATOM 712 C C . GLU A 1 90 ? -16.188 6.445 -2.861 1 96.75 90 GLU A C 1
ATOM 714 O O . GLU A 1 90 ? -16.469 7.598 -2.529 1 96.75 90 GLU A O 1
ATOM 719 N N . LYS A 1 91 ? -15.234 5.754 -2.307 1 97.25 91 LYS A N 1
ATOM 720 C CA . LYS A 1 91 ? -14.484 6.32 -1.189 1 97.25 91 LYS A CA 1
ATOM 721 C C . LYS A 1 91 ? -13.617 7.492 -1.646 1 97.25 91 LYS A C 1
ATOM 723 O O . LYS A 1 91 ? -13.508 8.5 -0.945 1 97.25 91 LYS A O 1
ATOM 728 N N . GLY A 1 92 ? -12.992 7.332 -2.842 1 97.12 92 GLY A N 1
ATOM 729 C CA . GLY A 1 92 ? -12.219 8.438 -3.381 1 97.12 92 GLY A CA 1
ATOM 730 C C . GLY A 1 92 ? -13.031 9.711 -3.557 1 97.12 92 GLY A C 1
ATOM 731 O O . GLY A 1 92 ? -12.594 10.789 -3.158 1 97.12 92 GLY A O 1
ATOM 732 N N . LYS A 1 93 ? -14.188 9.57 -4.031 1 95.5 93 LYS A N 1
ATOM 733 C CA . LYS A 1 93 ? -15.094 10.703 -4.227 1 95.5 93 LYS A CA 1
ATOM 734 C C . LYS A 1 93 ? -15.539 11.289 -2.891 1 95.5 93 LYS A C 1
ATOM 736 O O . LYS A 1 93 ? -15.633 12.508 -2.744 1 95.5 93 LYS A O 1
ATOM 741 N N . GLU A 1 94 ? -15.836 10.43 -2.039 1 96.81 94 GLU A N 1
ATOM 742 C CA . GLU A 1 94 ? -16.25 10.859 -0.708 1 96.81 94 GLU A CA 1
ATOM 743 C C . GLU A 1 94 ? -15.203 11.75 -0.058 1 96.81 94 GLU A C 1
ATOM 745 O O . GLU A 1 94 ? -15.508 12.852 0.395 1 96.81 94 GLU A O 1
ATOM 750 N N . ILE A 1 95 ? -13.977 11.297 -0.062 1 96.62 95 ILE A N 1
ATOM 751 C CA . ILE A 1 95 ? -12.93 12.031 0.646 1 96.62 95 ILE A CA 1
ATOM 752 C C . ILE A 1 95 ? -12.586 13.312 -0.114 1 96.62 95 ILE A C 1
ATOM 754 O O . ILE A 1 95 ? -12.297 14.344 0.494 1 96.62 95 ILE A O 1
ATOM 758 N N . ARG A 1 96 ? -12.672 13.258 -1.406 1 95.12 96 ARG A N 1
ATOM 759 C CA . ARG A 1 96 ? -12.492 14.469 -2.201 1 95.12 96 ARG A CA 1
ATOM 760 C C . ARG A 1 96 ? -13.469 15.555 -1.78 1 95.12 96 ARG A C 1
ATOM 762 O O . ARG A 1 96 ? -13.078 16.703 -1.568 1 95.12 96 ARG A O 1
ATOM 769 N N . GLU A 1 97 ? -14.703 15.172 -1.701 1 94.38 97 GLU A N 1
ATOM 770 C CA . GLU A 1 97 ? -15.734 16.141 -1.319 1 94.38 97 GLU A CA 1
ATOM 771 C C . GLU A 1 97 ? -15.445 16.734 0.052 1 94.38 97 GLU A C 1
ATOM 773 O O . GLU A 1 97 ? -15.539 17.953 0.233 1 94.38 97 GLU A O 1
ATOM 778 N N . LEU A 1 98 ? -15.07 15.898 0.932 1 94.69 98 LEU A N 1
ATOM 779 C CA . LEU A 1 98 ? -14.789 16.344 2.293 1 94.69 98 LEU A CA 1
ATOM 780 C C . LEU A 1 98 ? -13.562 17.25 2.33 1 94.69 98 LEU A C 1
ATOM 782 O O . LEU A 1 98 ? -13.523 18.219 3.09 1 94.69 98 LEU A O 1
ATOM 786 N N . ALA A 1 99 ? -12.578 16.969 1.522 1 93.12 99 ALA A N 1
ATOM 787 C CA . ALA A 1 99 ? -11.375 17.797 1.444 1 93.12 99 ALA A CA 1
ATOM 788 C C . ALA A 1 99 ? -11.688 19.156 0.806 1 93.12 99 ALA A C 1
ATOM 790 O O . ALA A 1 99 ? -11.211 20.188 1.272 1 93.12 99 ALA A O 1
ATOM 791 N N . MET A 1 100 ? -12.477 19.125 -0.213 1 91.31 100 MET A N 1
ATOM 792 C CA . MET A 1 100 ? -12.805 20.344 -0.952 1 91.31 100 MET A CA 1
ATOM 793 C C . MET A 1 100 ? -13.555 21.328 -0.069 1 91.31 100 MET A C 1
ATOM 795 O O . MET A 1 100 ? -13.359 22.531 -0.174 1 91.31 100 MET A O 1
ATOM 799 N N . MET A 1 101 ? -14.359 20.828 0.744 1 91.38 101 MET A N 1
ATOM 800 C CA . MET A 1 101 ? -15.148 21.719 1.58 1 91.38 101 MET A CA 1
ATOM 801 C C . MET A 1 101 ? -14.422 22.031 2.883 1 91.38 101 MET A C 1
ATOM 803 O O . MET A 1 101 ? -14.953 22.75 3.74 1 91.38 101 MET A O 1
ATOM 807 N N . GLY A 1 102 ? -13.25 21.406 3.123 1 90.19 102 GLY A N 1
ATOM 808 C CA . GLY A 1 102 ? -12.398 21.75 4.254 1 90.19 102 GLY A CA 1
ATOM 809 C C . GLY A 1 102 ? -12.68 20.906 5.484 1 90.19 102 GLY A C 1
ATOM 810 O O . GLY A 1 102 ? -12.109 21.156 6.551 1 90.19 102 GLY A O 1
ATOM 811 N N . ALA A 1 103 ? -13.531 19.875 5.316 1 92 103 ALA A N 1
ATOM 812 C CA . ALA A 1 103 ? -13.859 19 6.445 1 92 103 ALA A CA 1
ATOM 813 C C . ALA A 1 103 ? -12.695 18.078 6.77 1 92 103 ALA A C 1
ATOM 815 O O . ALA A 1 103 ? -12.539 17.641 7.914 1 92 103 ALA A O 1
ATOM 816 N N . ILE A 1 104 ? -11.891 17.719 5.809 1 91.75 104 ILE A N 1
ATOM 817 C CA . ILE A 1 104 ? -10.625 17 5.938 1 91.75 104 ILE A CA 1
ATOM 818 C C . ILE A 1 104 ? -9.477 17.906 5.5 1 91.75 104 ILE A C 1
ATOM 820 O O . ILE A 1 104 ? -9.477 18.422 4.375 1 91.75 104 ILE A O 1
ATOM 824 N N . ASP A 1 105 ? -8.539 18.078 6.371 1 89.69 105 ASP A N 1
ATOM 825 C CA . ASP A 1 105 ? -7.523 19.078 6.059 1 89.69 105 ASP A CA 1
ATOM 826 C C . ASP A 1 105 ? -6.145 18.625 6.551 1 89.69 105 ASP A C 1
ATOM 828 O O . ASP A 1 105 ? -5.266 19.469 6.773 1 89.69 105 ASP A O 1
ATOM 832 N N . SER A 1 106 ? -6.043 17.281 6.758 1 90.25 106 SER A N 1
ATOM 833 C CA . SER A 1 106 ? -4.797 16.844 7.383 1 90.25 106 SER A CA 1
ATOM 834 C C . SER A 1 106 ? -4.219 15.633 6.672 1 90.25 106 SER A C 1
ATOM 836 O O . SER A 1 106 ? -4.957 14.719 6.301 1 90.25 106 SER A O 1
ATOM 838 N N . PHE A 1 107 ? -2.859 15.758 6.52 1 91.25 107 PHE A N 1
ATOM 839 C CA . PHE A 1 107 ? -2.086 14.594 6.09 1 91.25 107 PHE A CA 1
ATOM 840 C C . PHE A 1 107 ? -1.368 13.961 7.273 1 91.25 107 PHE A C 1
ATOM 842 O O . PHE A 1 107 ? -1.132 14.609 8.289 1 91.25 107 PHE A O 1
ATOM 849 N N . SER A 1 108 ? -1.097 12.711 7.066 1 90.81 108 SER A N 1
ATOM 850 C CA . SER A 1 108 ? -0.254 11.984 8.016 1 90.81 108 SER A CA 1
ATOM 851 C C . SER A 1 108 ? 0.656 11 7.293 1 90.81 108 SER A C 1
ATOM 853 O O . SER A 1 108 ? 0.209 10.266 6.406 1 90.81 108 SER A O 1
ATOM 855 N N . ILE A 1 109 ? 1.892 11 7.613 1 93.06 109 ILE A N 1
ATOM 856 C CA . ILE A 1 109 ? 2.82 10.086 6.957 1 93.06 109 ILE A CA 1
ATOM 857 C C . ILE A 1 109 ? 2.92 8.789 7.754 1 93.06 109 ILE A C 1
ATOM 859 O O . ILE A 1 109 ? 2.873 8.805 8.984 1 93.06 109 ILE A O 1
ATOM 863 N N . GLY A 1 110 ? 2.91 7.664 7.102 1 92.25 110 GLY A N 1
ATOM 864 C CA . GLY A 1 110 ? 3.311 6.371 7.637 1 92.25 110 GLY A CA 1
ATOM 865 C C . GLY A 1 110 ? 4.688 5.934 7.176 1 92.25 110 GLY A C 1
ATOM 866 O O . GLY A 1 110 ? 4.953 5.875 5.973 1 92.25 110 GLY A O 1
ATOM 867 N N . TYR A 1 111 ? 5.578 5.672 8.117 1 92.5 111 TYR A N 1
ATOM 868 C CA . TYR A 1 111 ? 6.969 5.43 7.75 1 92.5 111 TYR A CA 1
ATOM 869 C C . TYR A 1 111 ? 7.648 4.508 8.758 1 92.5 111 TYR A C 1
ATOM 871 O O . TYR A 1 111 ? 7.09 4.215 9.812 1 92.5 111 TYR A O 1
ATOM 879 N N . ARG A 1 112 ? 8.727 3.994 8.375 1 91.81 112 ARG A N 1
ATOM 880 C CA . ARG A 1 112 ? 9.688 3.338 9.25 1 91.81 112 ARG A CA 1
ATOM 881 C C . ARG A 1 112 ? 10.969 4.164 9.375 1 91.81 112 ARG A C 1
ATOM 883 O O . ARG A 1 112 ? 11.508 4.645 8.375 1 91.81 112 ARG A O 1
ATOM 890 N N . THR A 1 113 ? 11.414 4.391 10.602 1 92.19 113 THR A N 1
ATOM 891 C CA . THR A 1 113 ? 12.648 5.133 10.82 1 92.19 113 THR A CA 1
ATOM 892 C C . THR A 1 113 ? 13.867 4.273 10.492 1 92.19 113 THR A C 1
ATOM 894 O O . THR A 1 113 ? 13.992 3.148 10.984 1 92.19 113 THR A O 1
ATOM 897 N N . LEU A 1 114 ? 14.766 4.781 9.695 1 95.31 114 LEU A N 1
ATOM 898 C CA . LEU A 1 114 ? 15.961 4.043 9.305 1 95.31 114 LEU A CA 1
ATOM 899 C C . LEU A 1 114 ? 17.203 4.637 9.969 1 95.31 114 LEU A C 1
ATOM 901 O O . LEU A 1 114 ? 18.188 3.93 10.211 1 95.31 114 LEU A O 1
ATOM 905 N N . ASP A 1 115 ? 17.25 5.965 10.141 1 97.19 115 ASP A N 1
ATOM 906 C CA . ASP A 1 115 ? 18.344 6.676 10.781 1 97.19 115 ASP A CA 1
ATOM 907 C C . ASP A 1 115 ? 17.828 7.859 11.602 1 97.19 115 ASP A C 1
ATOM 909 O O . ASP A 1 115 ? 16.938 8.586 11.156 1 97.19 115 ASP A O 1
ATOM 913 N N . TYR A 1 116 ? 18.359 8 12.773 1 95.94 116 TYR A N 1
ATOM 914 C CA . TYR A 1 116 ? 18 9.125 13.633 1 95.94 116 TYR A CA 1
ATOM 915 C C . TYR A 1 116 ? 19.109 9.445 14.617 1 95.94 116 TYR A C 1
ATOM 917 O O . TYR A 1 116 ? 20.062 8.664 14.773 1 95.94 116 TYR A O 1
ATOM 925 N N . GLU A 1 117 ? 19.094 10.602 15.164 1 97.12 117 GLU A N 1
ATOM 926 C CA . GLU A 1 117 ? 19.953 10.992 16.281 1 97.12 117 GLU A CA 1
ATOM 927 C C . GLU A 1 117 ? 19.188 11.883 17.266 1 97.12 117 GLU A C 1
ATOM 929 O O . GLU A 1 117 ? 18.141 12.445 16.922 1 97.12 117 GLU A O 1
ATOM 934 N N . TYR A 1 118 ? 19.734 11.875 18.422 1 95.56 118 TYR A N 1
ATOM 935 C CA . TYR A 1 118 ? 19.141 12.789 19.391 1 95.56 118 TYR A CA 1
ATOM 936 C C . TYR A 1 118 ? 19.891 14.109 19.438 1 95.56 118 TYR A C 1
ATOM 938 O O . TYR A 1 118 ? 21.125 14.125 19.391 1 95.56 118 TYR A O 1
ATOM 946 N N . SER A 1 119 ? 19.125 15.258 19.469 1 94.94 119 SER A N 1
ATOM 947 C CA . SER A 1 119 ? 19.734 16.562 19.641 1 94.94 119 SER A CA 1
ATOM 948 C C . SER A 1 119 ? 20.156 16.781 21.094 1 94.94 119 SER A C 1
ATOM 950 O O . SER A 1 119 ? 19.844 15.969 21.969 1 94.94 119 SER A O 1
ATOM 952 N N . ASN A 1 120 ? 20.875 17.844 21.266 1 94.06 120 ASN A N 1
ATOM 953 C CA . ASN A 1 120 ? 21.281 18.203 22.625 1 94.06 120 ASN A CA 1
ATOM 954 C C . ASN A 1 120 ? 20.062 18.469 23.516 1 94.06 120 ASN A C 1
ATOM 956 O O . ASN A 1 120 ? 20.125 18.25 24.719 1 94.06 120 ASN A O 1
ATOM 960 N N . SER A 1 121 ? 19 18.906 22.938 1 92.62 121 SER A N 1
ATOM 961 C CA . SER A 1 121 ? 17.797 19.234 23.688 1 92.62 121 SER A CA 1
ATOM 962 C C . SER A 1 121 ? 16.922 18 23.906 1 92.62 121 SER A C 1
ATOM 964 O O . SER A 1 121 ? 15.844 18.094 24.5 1 92.62 121 SER A O 1
ATOM 966 N N . GLY A 1 122 ? 17.328 16.906 23.281 1 94.12 122 GLY A N 1
ATOM 967 C CA . GLY A 1 122 ? 16.609 15.656 23.516 1 94.12 122 GLY A CA 1
ATOM 968 C C . GLY A 1 122 ? 15.609 15.328 22.422 1 94.12 122 GLY A C 1
ATOM 969 O O . GLY A 1 122 ? 14.852 14.367 22.531 1 94.12 122 GLY A O 1
ATOM 970 N N . ASP A 1 123 ? 15.586 16.109 21.375 1 92.94 123 ASP A N 1
ATOM 971 C CA . ASP A 1 123 ? 14.695 15.836 20.25 1 92.94 123 ASP A CA 1
ATOM 972 C C . ASP A 1 123 ? 15.234 14.688 19.391 1 92.94 123 ASP A C 1
ATOM 974 O O . ASP A 1 123 ? 16.438 14.594 19.156 1 92.94 123 ASP A O 1
ATOM 978 N N . ARG A 1 124 ? 14.305 13.805 18.969 1 95.5 124 ARG A N 1
ATOM 979 C CA . ARG A 1 124 ? 14.695 12.773 18.016 1 95.5 124 ARG A CA 1
ATOM 980 C C . ARG A 1 124 ? 14.672 13.32 16.578 1 95.5 124 ARG A C 1
ATOM 982 O O . ARG A 1 124 ? 13.602 13.609 16.047 1 95.5 124 ARG A O 1
ATOM 989 N N . LEU A 1 125 ? 15.844 13.492 16.047 1 97.38 125 LEU A N 1
ATOM 990 C CA . LEU A 1 125 ? 15.992 13.977 14.672 1 97.38 125 LEU A CA 1
ATOM 991 C C . LEU A 1 125 ? 15.914 12.828 13.672 1 97.38 125 LEU A C 1
ATOM 993 O O . LEU A 1 125 ? 16.781 11.961 13.656 1 97.38 125 LEU A O 1
ATOM 997 N N . LEU A 1 126 ? 14.852 12.789 12.883 1 96.62 126 LEU A N 1
ATOM 998 C CA . LEU A 1 126 ? 14.672 11.758 11.867 1 96.62 126 LEU A CA 1
ATOM 999 C C . LEU A 1 126 ? 15.445 12.109 10.594 1 96.62 126 LEU A C 1
ATOM 1001 O O . LEU A 1 126 ? 15.039 13.008 9.852 1 96.62 126 LEU A O 1
ATOM 1005 N N . LYS A 1 127 ? 16.484 11.391 10.328 1 98.25 127 LYS A N 1
ATOM 1006 C CA . LYS A 1 127 ? 17.406 11.727 9.25 1 98.25 127 LYS A CA 1
ATOM 1007 C C . 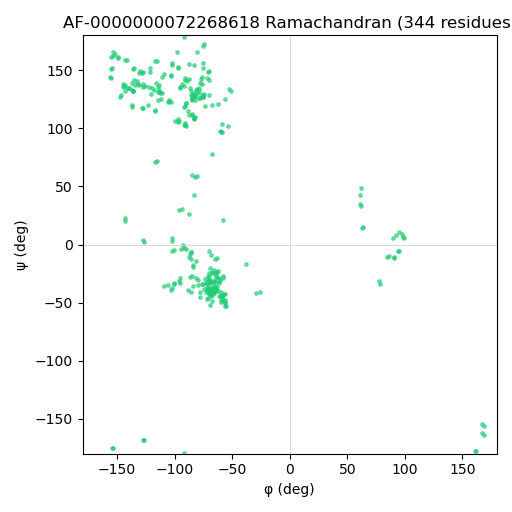LYS A 1 127 ? 17.078 10.945 7.98 1 98.25 127 LYS A C 1
ATOM 1009 O O . LYS A 1 127 ? 17.359 11.398 6.871 1 98.25 127 LYS A O 1
ATOM 1014 N N . GLU A 1 128 ? 16.562 9.734 8.219 1 97.94 128 GLU A N 1
ATOM 1015 C CA . GLU A 1 128 ? 16.141 8.883 7.105 1 97.94 128 GLU A CA 1
ATOM 1016 C C . GLU A 1 128 ? 14.945 8.023 7.484 1 97.94 128 GLU A C 1
ATOM 1018 O O . GLU A 1 128 ? 14.953 7.359 8.523 1 97.94 128 GLU A O 1
ATOM 1023 N N . VAL A 1 129 ? 13.977 8.148 6.656 1 95.56 129 VAL A N 1
ATOM 1024 C CA . VAL A 1 129 ? 12.797 7.32 6.879 1 95.56 129 VAL A CA 1
ATOM 1025 C C . VAL A 1 129 ? 12.445 6.562 5.602 1 95.56 129 VAL A C 1
ATOM 1027 O O . VAL A 1 129 ? 12.789 6.992 4.5 1 95.56 129 VAL A O 1
ATOM 1030 N N . ASP A 1 130 ? 11.883 5.348 5.773 1 95.25 130 ASP A N 1
ATOM 1031 C CA . ASP A 1 130 ? 11.203 4.625 4.703 1 95.25 130 ASP A CA 1
ATOM 1032 C C . ASP A 1 130 ? 9.711 4.965 4.668 1 95.25 130 ASP A C 1
ATOM 1034 O O . ASP A 1 130 ? 8.945 4.504 5.512 1 95.25 130 ASP A O 1
ATOM 1038 N N . LEU A 1 131 ? 9.359 5.836 3.715 1 95.81 131 LEU A N 1
ATOM 1039 C CA . LEU A 1 131 ? 7.996 6.348 3.625 1 95.81 131 LEU A CA 1
ATOM 1040 C C . LEU A 1 131 ? 7.09 5.355 2.898 1 95.81 131 LEU A C 1
ATOM 1042 O O . LEU A 1 131 ? 7.34 5.02 1.738 1 95.81 131 LEU A O 1
ATOM 1046 N N . PHE A 1 132 ? 6.004 4.977 3.58 1 93.81 132 PHE A N 1
ATOM 1047 C CA . PHE A 1 132 ? 5.098 3.98 3.018 1 93.81 132 PHE A CA 1
ATOM 1048 C C . PHE A 1 132 ? 3.846 4.641 2.457 1 93.81 132 PHE A C 1
ATOM 1050 O O . PHE A 1 132 ? 3.328 4.223 1.419 1 93.81 132 PHE A O 1
ATOM 1057 N N . GLU A 1 133 ? 3.436 5.602 3.197 1 95 133 GLU A N 1
ATOM 1058 C CA . GLU A 1 133 ? 2.168 6.219 2.82 1 95 133 GLU A CA 1
ATOM 1059 C C . GLU A 1 133 ? 2.09 7.664 3.311 1 95 133 GLU A C 1
ATOM 1061 O O . GLU A 1 133 ? 2.797 8.047 4.246 1 95 133 GLU A O 1
ATOM 1066 N N . VAL A 1 134 ? 1.338 8.461 2.605 1 95.69 134 VAL A N 1
ATOM 1067 C CA . VAL A 1 134 ? 0.757 9.703 3.1 1 95.69 134 VAL A CA 1
ATOM 1068 C C . VAL A 1 134 ? -0.767 9.609 3.08 1 95.69 134 VAL A C 1
ATOM 1070 O O . VAL A 1 134 ? -1.377 9.531 2.012 1 95.69 134 VAL A O 1
ATOM 1073 N N . SER A 1 135 ? -1.308 9.641 4.238 1 95.25 135 SER A N 1
ATOM 1074 C CA . SER A 1 135 ? -2.748 9.461 4.379 1 95.25 135 SER A CA 1
ATOM 1075 C C . SER A 1 135 ? -3.449 10.797 4.629 1 95.25 135 SER A C 1
ATOM 1077 O O . SER A 1 135 ? -2.855 11.719 5.188 1 95.25 135 SER A O 1
ATOM 1079 N N . LEU A 1 136 ? -4.637 10.891 4.078 1 93.88 136 LEU A N 1
ATOM 1080 C CA . LEU A 1 136 ? -5.547 11.891 4.617 1 93.88 136 LEU A CA 1
ATOM 1081 C C . LEU A 1 136 ? -6.223 11.391 5.891 1 93.88 136 LEU A C 1
ATOM 1083 O O . LEU A 1 136 ? -6.637 10.227 5.961 1 93.88 136 LEU A O 1
ATOM 1087 N N . VAL A 1 137 ? -6.242 12.25 6.91 1 92.94 137 VAL A N 1
ATOM 1088 C CA . VAL A 1 137 ? -6.754 11.844 8.211 1 92.94 137 VAL A CA 1
ATOM 1089 C C . VAL A 1 137 ? -7.652 12.938 8.781 1 92.94 137 VAL A C 1
ATOM 1091 O O . VAL A 1 137 ? -7.531 14.109 8.406 1 92.94 137 VAL A O 1
ATOM 1094 N N . THR A 1 138 ? -8.586 12.477 9.57 1 91.25 138 THR A N 1
ATOM 1095 C CA . THR A 1 138 ? -9.5 13.422 10.203 1 91.25 138 THR A CA 1
ATOM 1096 C C . THR A 1 138 ? -8.773 14.289 11.219 1 91.25 138 THR A C 1
ATOM 1098 O O . THR A 1 138 ? -8.93 15.508 11.234 1 91.25 138 THR A O 1
ATOM 1101 N N . PHE A 1 139 ? -7.977 13.516 12.086 1 83.5 139 PHE A N 1
ATOM 1102 C CA . PHE A 1 139 ? -7.18 14.188 13.102 1 83.5 139 PHE A CA 1
ATOM 1103 C C . PHE A 1 139 ? -5.703 13.844 12.953 1 83.5 139 PHE A C 1
ATOM 1105 O O . PHE A 1 139 ? -5.352 12.688 12.695 1 83.5 139 PHE A O 1
ATOM 1112 N N . PRO A 1 140 ? -4.914 14.836 13.047 1 74.81 140 PRO A N 1
ATOM 1113 C CA . PRO A 1 140 ? -3.488 14.5 13 1 74.81 140 PRO A CA 1
ATOM 1114 C C . PRO A 1 140 ? -3.078 13.5 14.07 1 74.81 140 PRO A C 1
ATOM 1116 O O . PRO A 1 140 ? -3.721 13.414 15.117 1 74.81 140 PRO A O 1
ATOM 1119 N N . ALA A 1 141 ? -2.457 12.406 13.617 1 56.53 141 ALA A N 1
ATOM 1120 C CA . ALA A 1 141 ? -2.104 11.312 14.508 1 56.53 141 ALA A CA 1
ATOM 1121 C C . ALA A 1 141 ? -1.836 11.82 15.922 1 56.53 141 ALA A C 1
ATOM 1123 O O . ALA A 1 141 ? -2.217 11.18 16.906 1 56.53 141 ALA A O 1
ATOM 1124 N N . ASN A 1 142 ? -1.186 12.891 16.125 1 49.66 142 ASN A N 1
ATOM 1125 C CA . ASN A 1 142 ? -0.93 13.32 17.5 1 49.66 142 ASN A CA 1
ATOM 1126 C C . ASN A 1 142 ? -2.211 13.789 18.188 1 49.66 142 ASN A C 1
ATOM 1128 O O . ASN A 1 142 ? -2.312 13.742 19.422 1 49.66 142 ASN A O 1
ATOM 1132 N N . GLU A 1 143 ? -3.088 14.305 17.469 1 47.5 143 GLU A N 1
ATOM 1133 C CA . GLU A 1 143 ? -4.301 14.805 18.109 1 47.5 143 GLU A CA 1
ATOM 1134 C C . GLU A 1 143 ? -5.23 13.664 18.5 1 47.5 143 GLU A C 1
ATOM 1136 O O . GLU A 1 143 ? -5.945 13.758 19.5 1 47.5 143 GLU A O 1
ATOM 1141 N N . LEU A 1 144 ? -5.168 12.703 17.672 1 43.56 144 LEU A N 1
ATOM 1142 C CA . LEU A 1 144 ? -6.066 11.609 18.031 1 43.56 144 LEU A CA 1
ATOM 1143 C C . LEU A 1 144 ? -5.707 11.023 19.391 1 43.56 144 LEU A C 1
ATOM 1145 O O . LEU A 1 144 ? -6.582 10.578 20.125 1 43.56 144 LEU A O 1
ATOM 1149 N N . ALA A 1 145 ? -4.395 11.117 19.609 1 40.94 145 ALA A N 1
ATOM 1150 C CA . ALA A 1 145 ? -4.066 10.703 20.984 1 40.94 145 ALA A CA 1
ATOM 1151 C C . ALA A 1 145 ? -4.75 11.602 22 1 40.94 145 ALA A C 1
ATOM 1153 O O . ALA A 1 145 ? -5.172 11.133 23.062 1 40.94 145 ALA A O 1
ATOM 1154 N N . THR A 1 146 ? -4.875 12.859 21.562 1 37.41 146 THR A N 1
ATOM 1155 C CA . THR A 1 146 ? -5.5 13.773 22.516 1 37.41 146 THR A CA 1
ATOM 1156 C C . THR A 1 146 ? -7.012 13.578 22.547 1 37.41 146 THR A C 1
ATOM 1158 O O . THR A 1 146 ? -7.637 13.633 23.609 1 37.41 146 THR A O 1
ATOM 1161 N N . ILE A 1 147 ? -7.586 13.484 21.391 1 39.44 147 ILE A N 1
ATOM 1162 C CA . ILE A 1 147 ? -9.039 13.375 21.359 1 39.44 147 ILE A CA 1
ATOM 1163 C C . ILE A 1 147 ? -9.477 12.133 22.125 1 39.44 147 ILE A C 1
ATOM 1165 O O . ILE A 1 147 ? -10.445 12.172 22.891 1 39.44 147 ILE A O 1
ATOM 1169 N N . THR A 1 148 ? -8.695 11.18 21.859 1 39.25 148 THR A N 1
ATOM 1170 C CA . THR A 1 148 ? -9.023 10.016 22.672 1 39.25 148 THR A CA 1
ATOM 1171 C C . THR A 1 148 ? -8.766 10.289 24.141 1 39.25 148 THR A C 1
ATOM 1173 O O . THR A 1 148 ? -9.445 9.75 25.016 1 39.25 148 THR A O 1
ATOM 1176 N N . ALA A 1 149 ? -7.859 11.328 24.375 1 36.78 149 ALA A N 1
ATOM 1177 C CA . ALA A 1 149 ? -7.621 11.719 25.75 1 36.78 149 ALA A CA 1
ATOM 1178 C C . ALA A 1 149 ? -8.758 12.594 26.281 1 36.78 149 ALA A C 1
ATOM 1180 O O . ALA A 1 149 ? -9.156 12.461 27.438 1 36.78 149 ALA A O 1
ATOM 1181 N N . VAL A 1 150 ? -9.211 13.453 25.469 1 38.34 150 VAL A N 1
ATOM 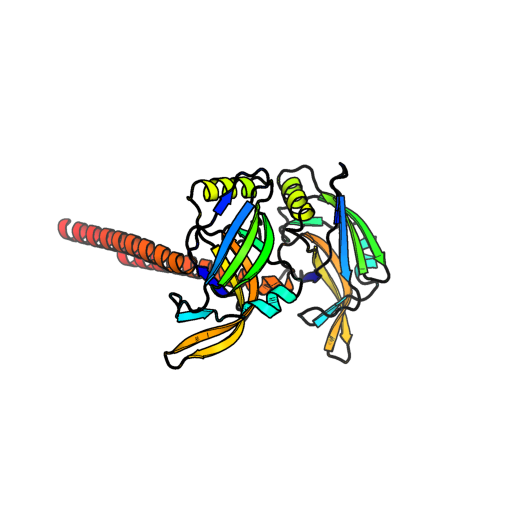1182 C CA . VAL A 1 150 ? -10.281 14.32 25.938 1 38.34 150 VAL A CA 1
ATOM 1183 C C . VAL A 1 150 ? -11.562 13.516 26.109 1 38.34 150 VAL A C 1
ATOM 1185 O O . VAL A 1 150 ? -12.312 13.719 27.062 1 38.34 150 VAL A O 1
ATOM 1188 N N . LYS A 1 151 ? -11.836 12.688 25.219 1 39.75 151 LYS A N 1
ATOM 1189 C CA . LYS A 1 151 ? -13.047 11.891 25.344 1 39.75 151 LYS A CA 1
ATOM 1190 C C . LYS A 1 151 ? -12.922 10.891 26.5 1 39.75 151 LYS A C 1
ATOM 1192 O O . LYS A 1 151 ? -13.891 10.641 27.219 1 39.75 151 LYS A O 1
ATOM 1197 N N . THR A 1 152 ? -11.695 10.531 26.562 1 39.28 152 THR A N 1
ATOM 1198 C CA . THR A 1 152 ? -11.453 9.703 27.734 1 39.28 152 THR A CA 1
ATOM 1199 C C . THR A 1 152 ? -11.57 10.531 29.016 1 39.28 152 THR A C 1
ATOM 1201 O O . THR A 1 152 ? -12.062 10.039 30.031 1 39.28 152 THR A O 1
ATOM 1204 N N . GLU A 1 153 ? -11.219 11.773 28.922 1 39.53 153 GLU A N 1
ATOM 1205 C CA . GLU A 1 153 ? -11.398 12.648 30.078 1 39.53 153 GLU A CA 1
ATOM 1206 C C . GLU A 1 153 ? -12.867 12.984 30.297 1 39.53 153 GLU A C 1
ATOM 1208 O O . GLU A 1 153 ? -13.344 13.016 31.422 1 39.53 153 GLU A O 1
ATOM 1213 N N . PHE A 1 154 ? -13.57 13.227 29.25 1 41.34 154 PHE A N 1
ATOM 1214 C CA . PHE A 1 154 ? -15 13.492 29.391 1 41.34 154 PHE A CA 1
ATOM 1215 C C . PHE A 1 154 ? -15.734 12.242 29.859 1 41.34 154 PHE A C 1
ATOM 1217 O O . PHE A 1 154 ? -16.656 12.328 30.672 1 41.34 154 PHE A O 1
ATOM 1224 N N . ASP A 1 155 ? -15.297 11.164 29.266 1 43.78 155 ASP A N 1
ATOM 1225 C CA . ASP A 1 155 ? -15.898 9.914 29.719 1 43.78 155 ASP A CA 1
ATOM 1226 C C . ASP A 1 155 ? -15.445 9.562 31.141 1 43.78 155 ASP A C 1
ATOM 1228 O O . ASP A 1 155 ? -16.234 9.055 31.938 1 43.78 155 ASP A O 1
ATOM 1232 N N . GLU A 1 156 ? -14.289 9.992 31.375 1 44.56 156 GLU A N 1
ATOM 1233 C CA . GLU A 1 156 ? -13.82 9.875 32.75 1 44.56 156 GLU A CA 1
ATOM 1234 C C . GLU A 1 156 ? -14.547 10.852 33.656 1 44.56 156 GLU A C 1
ATOM 1236 O O . GLU A 1 156 ? -14.938 10.492 34.781 1 44.56 156 GLU A O 1
ATOM 1241 N N . GLU A 1 157 ? -14.75 11.984 33.156 1 44.88 157 GLU A N 1
ATOM 1242 C CA . GLU A 1 157 ? -15.523 12.969 33.938 1 44.88 157 GLU A CA 1
ATOM 1243 C C . GLU A 1 157 ? -16.984 12.555 34.031 1 44.88 157 GLU A C 1
ATOM 1245 O O . GLU A 1 157 ? -17.594 12.695 35.094 1 44.88 157 GLU A O 1
ATOM 1250 N N . ARG A 1 158 ? -17.5 12 33 1 48.28 158 ARG A N 1
ATOM 1251 C CA . ARG A 1 158 ? -18.875 11.484 33.062 1 48.28 158 ARG A CA 1
ATOM 1252 C C . ARG A 1 158 ? -18.969 10.266 33.969 1 48.28 158 ARG A C 1
ATOM 1254 O O . ARG A 1 158 ? -19.922 10.133 34.75 1 48.28 158 ARG A O 1
ATOM 1261 N N . GLU A 1 159 ? -17.969 9.469 33.844 1 51.31 159 GLU A N 1
ATOM 1262 C CA . GLU A 1 159 ? -17.891 8.32 34.75 1 51.31 159 GLU A CA 1
ATOM 1263 C C . GLU A 1 159 ?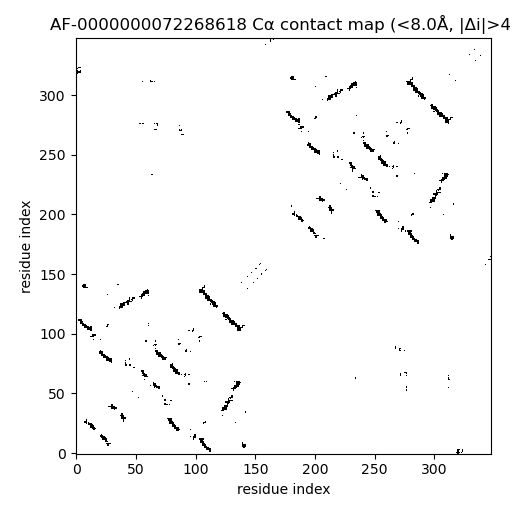 -17.688 8.766 36.188 1 51.31 159 GLU A C 1
ATOM 1265 O O . GLU A 1 159 ? -18.312 8.219 37.125 1 51.31 159 GLU A O 1
ATOM 1270 N N . LEU A 1 160 ? -16.844 9.758 36.344 1 49.38 160 LEU A N 1
ATOM 1271 C CA . LEU A 1 160 ? -16.656 10.367 37.656 1 49.38 160 LEU A CA 1
ATOM 1272 C C . LEU A 1 160 ? -17.938 11.039 38.125 1 49.38 160 LEU A C 1
ATOM 1274 O O . LEU A 1 160 ? -18.312 10.898 39.312 1 49.38 160 LEU A O 1
ATOM 1278 N N . LEU A 1 161 ? -18.609 11.688 37.219 1 51.25 161 LEU A N 1
ATOM 1279 C CA . LEU A 1 161 ? -19.875 12.328 37.531 1 51.25 161 LEU A CA 1
ATOM 1280 C C . LEU A 1 161 ? -20.953 11.281 37.875 1 51.25 161 LEU A C 1
ATOM 1282 O O . LEU A 1 161 ? -21.719 11.453 38.812 1 51.25 161 LEU A O 1
ATOM 1286 N N . SER A 1 162 ? -20.891 10.234 37.062 1 54.94 162 SER A N 1
ATOM 1287 C CA . SER A 1 162 ? -21.828 9.141 37.312 1 54.94 162 SER A CA 1
ATOM 1288 C C . SER A 1 162 ? -21.562 8.453 38.656 1 54.94 162 SER A C 1
ATOM 1290 O O . SER A 1 162 ? -22.484 8.133 39.406 1 54.94 162 SER A O 1
ATOM 1292 N N . LEU A 1 163 ? -20.25 8.406 38.938 1 55.53 163 LEU A N 1
ATOM 1293 C CA . LEU A 1 163 ? -19.828 7.836 40.188 1 55.53 163 LEU A CA 1
ATOM 1294 C C . LEU A 1 163 ? -20.172 8.773 41.344 1 55.53 163 LEU A C 1
ATOM 1296 O O . LEU A 1 163 ? -20.641 8.328 42.406 1 55.53 163 LEU A O 1
ATOM 1300 N N . MET A 1 164 ? -20 10.07 41.094 1 51.22 164 MET A N 1
ATOM 1301 C CA . MET A 1 164 ? -20.344 11.086 42.094 1 51.22 164 MET A CA 1
ATOM 1302 C C . MET A 1 164 ? -21.859 11.133 42.312 1 51.22 164 MET A C 1
ATOM 1304 O O . MET A 1 164 ? -22.312 11.242 43.469 1 51.22 164 MET A O 1
ATOM 1308 N N . LEU A 1 165 ? -22.562 10.969 41.25 1 54.34 165 LEU A N 1
ATOM 1309 C CA . LEU A 1 165 ? -24.016 10.992 41.312 1 54.34 165 LEU A CA 1
ATOM 1310 C C . LEU A 1 165 ? -24.547 9.766 42.062 1 54.34 165 LEU A C 1
ATOM 1312 O O . LEU A 1 165 ? -25.453 9.867 42.875 1 54.34 165 LEU A O 1
ATOM 1316 N N . LYS A 1 166 ? -23.859 8.727 41.781 1 58.25 166 LYS A N 1
ATOM 1317 C CA . LYS A 1 166 ? -24.203 7.488 42.5 1 58.25 166 LYS A CA 1
ATOM 1318 C C . LYS A 1 166 ? -23.875 7.586 43.969 1 58.25 166 LYS A C 1
ATOM 1320 O O . LYS A 1 166 ? -24.641 7.113 44.812 1 58.25 166 LYS A O 1
ATOM 1325 N N . ARG A 1 167 ? -22.734 8.195 44.156 1 51.41 167 ARG A N 1
ATOM 1326 C CA . ARG A 1 167 ? -22.328 8.438 45.531 1 51.41 167 ARG A CA 1
ATOM 1327 C C . ARG A 1 167 ? -23.312 9.359 46.25 1 51.41 167 ARG A C 1
ATOM 1329 O O . ARG A 1 167 ? -23.672 9.133 47.406 1 51.41 167 ARG A O 1
ATOM 1336 N N . ILE A 1 168 ? -23.797 10.336 45.625 1 52 168 ILE A N 1
ATOM 1337 C CA . ILE A 1 168 ? -24.766 11.289 46.125 1 52 168 ILE A CA 1
ATOM 1338 C C . ILE A 1 168 ? -26.109 10.578 46.375 1 52 168 ILE A C 1
ATOM 1340 O O . ILE A 1 168 ? -26.734 10.789 47.406 1 52 168 ILE A O 1
ATOM 1344 N N . GLU A 1 169 ? -26.453 9.703 45.406 1 54.03 169 GLU A N 1
ATOM 1345 C CA . GLU A 1 169 ? -27.688 8.961 45.562 1 54.03 169 GLU A CA 1
ATOM 1346 C C . GLU A 1 169 ? -27.625 8.023 46.75 1 54.03 169 GLU A C 1
ATOM 1348 O O . GLU A 1 169 ? -28.594 7.895 47.5 1 54.03 169 GLU A O 1
ATOM 1353 N N . LEU A 1 170 ? -26.5 7.445 46.906 1 54.69 170 LEU A N 1
ATOM 1354 C CA . LEU A 1 170 ? -26.281 6.523 48.031 1 54.69 170 LEU A CA 1
ATOM 1355 C C . LEU A 1 170 ? -26.281 7.27 49.344 1 54.69 170 LEU A C 1
ATOM 1357 O O . LEU A 1 170 ? -26.781 6.754 50.344 1 54.69 170 LEU A O 1
ATOM 1361 N N . LEU A 1 171 ? -25.859 8.461 49.344 1 51.97 171 LEU A N 1
ATOM 1362 C CA . LEU A 1 171 ? -25.797 9.281 50.562 1 51.97 171 LEU A CA 1
ATOM 1363 C C . LEU A 1 171 ? -27.188 9.844 50.906 1 51.97 171 LEU A C 1
ATOM 1365 O O . LEU A 1 171 ? -27.5 10.062 52.062 1 51.97 171 LEU A O 1
ATOM 1369 N N . THR A 1 172 ? -27.969 10.07 49.906 1 54.5 172 THR A N 1
ATOM 1370 C CA . THR A 1 172 ? -29.297 10.641 50.156 1 54.5 172 THR A CA 1
ATOM 1371 C C . THR A 1 172 ? -30.312 9.555 50.5 1 54.5 172 THR A C 1
ATOM 1373 O O . THR A 1 172 ? -31.406 9.852 50.938 1 54.5 172 THR A O 1
ATOM 1376 N N . ALA A 1 173 ? -30.031 8.406 50 1 52.09 173 ALA A N 1
ATOM 1377 C CA . ALA A 1 173 ? -30.953 7.316 50.312 1 52.09 173 ALA A CA 1
ATOM 1378 C C . ALA A 1 173 ? -30.844 6.918 51.781 1 52.09 173 ALA A C 1
ATOM 1380 O O . ALA A 1 173 ? -31.641 6.129 52.281 1 52.09 173 ALA A O 1
ATOM 1381 N N . LYS A 1 174 ? -29.969 7.488 52.375 1 40.5 174 LYS A N 1
ATOM 1382 C CA . LYS A 1 174 ? -30.109 7.234 53.812 1 40.5 174 LYS A CA 1
ATOM 1383 C C . LYS A 1 174 ? -31.047 8.266 54.469 1 40.5 174 LYS A C 1
ATOM 1385 O O . LYS A 1 174 ? -31 9.453 54.125 1 40.5 174 LYS A O 1
ATOM 1390 N N . MET B 1 1 ? -3.75 -24.562 13.805 1 32.72 1 MET B N 1
ATOM 1391 C CA . MET B 1 1 ? -3.127 -23.234 13.711 1 32.72 1 MET B CA 1
ATOM 1392 C C . MET B 1 1 ? -2.855 -22.859 12.258 1 32.72 1 MET B C 1
ATOM 1394 O O . MET B 1 1 ? -2.17 -23.594 11.539 1 32.72 1 MET B O 1
ATOM 1398 N N . SER B 1 2 ? -3.797 -22.422 11.477 1 44.81 2 SER B N 1
ATOM 1399 C CA . SER B 1 2 ? -3.859 -22.516 10.023 1 44.81 2 SER B CA 1
ATOM 1400 C C . SER B 1 2 ? -2.607 -21.938 9.375 1 44.81 2 SER B C 1
ATOM 1402 O O . SER B 1 2 ? -2.191 -20.828 9.703 1 44.81 2 SER B O 1
ATOM 1404 N N . ASP B 1 3 ? -1.65 -22.844 8.922 1 64.25 3 ASP B N 1
ATOM 1405 C CA . ASP B 1 3 ? -0.317 -22.828 8.336 1 64.25 3 ASP B CA 1
ATOM 1406 C C . ASP B 1 3 ? -0.304 -22.031 7.027 1 64.25 3 ASP B C 1
ATOM 1408 O O . ASP B 1 3 ? 0.45 -22.359 6.105 1 64.25 3 ASP B O 1
ATOM 1412 N N . MET B 1 4 ? -1.284 -21.219 6.953 1 65.5 4 MET B N 1
ATOM 1413 C CA . MET B 1 4 ? -1.3 -20.438 5.715 1 65.5 4 MET B CA 1
ATOM 1414 C C . MET B 1 4 ? -0.245 -19.328 5.754 1 65.5 4 MET B C 1
ATOM 1416 O O . MET B 1 4 ? -0.071 -18.672 6.773 1 65.5 4 MET B O 1
ATOM 1420 N N . GLU B 1 5 ? 0.636 -19.328 4.648 1 78.94 5 GLU B N 1
ATOM 1421 C CA . GLU B 1 5 ? 1.686 -18.328 4.508 1 78.94 5 GLU B CA 1
ATOM 1422 C C . GLU B 1 5 ? 1.37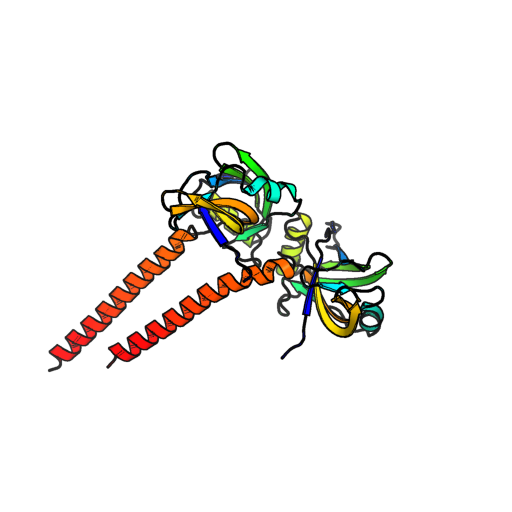2 -17.359 3.371 1 78.94 5 GLU B C 1
ATOM 1424 O O . GLU B 1 5 ? 0.675 -17.719 2.42 1 78.94 5 GLU B O 1
ATOM 1429 N N . PHE B 1 6 ? 1.797 -16.125 3.574 1 75.38 6 PHE B N 1
ATOM 1430 C CA . PHE B 1 6 ? 1.64 -15.109 2.543 1 75.38 6 PHE B CA 1
ATOM 1431 C C . PHE B 1 6 ? 2.998 -14.594 2.08 1 75.38 6 PHE B C 1
ATOM 1433 O O . PHE B 1 6 ? 3.916 -14.43 2.887 1 75.38 6 PHE B O 1
ATOM 1440 N N . LYS B 1 7 ? 3.188 -14.508 0.726 1 76.75 7 LYS B N 1
ATOM 1441 C CA . LYS B 1 7 ? 4.375 -13.914 0.115 1 76.75 7 LYS B CA 1
ATOM 1442 C C . LYS B 1 7 ? 3.998 -12.922 -0.98 1 76.75 7 LYS B C 1
ATOM 1444 O O . LYS B 1 7 ? 3.041 -13.148 -1.725 1 76.75 7 LYS B O 1
ATOM 1449 N N . HIS B 1 8 ? 4.77 -11.727 -0.985 1 68.38 8 HIS B N 1
ATOM 1450 C CA . HIS B 1 8 ? 4.445 -10.68 -1.947 1 68.38 8 HIS B CA 1
ATOM 1451 C C . HIS B 1 8 ? 5.668 -10.297 -2.777 1 68.38 8 HIS B C 1
ATOM 1453 O O . HIS B 1 8 ? 6.801 -10.398 -2.305 1 68.38 8 HIS B O 1
ATOM 1459 N N . PHE B 1 9 ? 5.469 -10.141 -4.055 1 59.09 9 PHE B N 1
ATOM 1460 C CA . PHE B 1 9 ? 6.449 -9.523 -4.941 1 59.09 9 PHE B CA 1
ATOM 1461 C C . PHE B 1 9 ? 5.863 -8.289 -5.613 1 59.09 9 PHE B C 1
ATOM 1463 O O . PHE B 1 9 ? 4.672 -8.25 -5.926 1 59.09 9 PHE B O 1
ATOM 1470 N N . LYS B 1 10 ? 6.633 -7.191 -5.52 1 55.69 10 LYS B N 1
ATOM 1471 C CA . LYS B 1 10 ? 6.242 -5.996 -6.266 1 55.69 10 LYS B CA 1
ATOM 1472 C C . LYS B 1 10 ? 6.156 -6.289 -7.762 1 55.69 10 LYS B C 1
ATOM 1474 O O . LYS B 1 10 ? 7.094 -6.832 -8.352 1 55.69 10 LYS B O 1
ATOM 1479 N N . PHE B 1 11 ? 4.965 -6.574 -8.289 1 61.47 11 PHE B N 1
ATOM 1480 C CA . PHE B 1 11 ? 4.965 -6.609 -9.75 1 61.47 11 PHE B CA 1
ATOM 1481 C C . PHE B 1 11 ? 3.969 -5.602 -10.312 1 61.47 11 PHE B C 1
ATOM 1483 O O . PHE B 1 11 ? 2.99 -5.25 -9.648 1 61.47 11 PHE B O 1
ATOM 1490 N N . GLU B 1 12 ? 4.41 -5.137 -11.5 1 67.44 12 GLU B N 1
ATOM 1491 C CA . GLU B 1 12 ? 3.596 -4.254 -12.328 1 67.44 12 GLU B CA 1
ATOM 1492 C C . GLU B 1 12 ? 2.285 -4.926 -12.727 1 67.44 12 GLU B C 1
ATOM 1494 O O . GLU B 1 12 ? 2.289 -5.973 -13.375 1 67.44 12 GLU B O 1
ATOM 1499 N N . ILE B 1 13 ? 1.292 -4.594 -11.984 1 76 13 ILE B N 1
ATOM 1500 C CA . ILE B 1 13 ? -0.057 -4.957 -12.398 1 76 13 ILE B CA 1
ATOM 1501 C C . ILE B 1 13 ? -0.443 -4.172 -13.648 1 76 13 ILE B C 1
ATOM 1503 O O . ILE B 1 13 ? -0.192 -2.967 -13.734 1 76 13 ILE B O 1
ATOM 1507 N N . LYS B 1 14 ? -0.731 -4.922 -14.703 1 76.25 14 LYS B N 1
ATOM 1508 C CA . LYS B 1 14 ? -1.31 -4.266 -15.875 1 76.25 14 LYS B CA 1
ATOM 1509 C C . LYS B 1 14 ? -2.822 -4.461 -15.922 1 76.25 14 LYS B C 1
ATOM 1511 O O . LYS B 1 14 ? -3.303 -5.594 -16.016 1 76.25 14 LYS B O 1
ATOM 1516 N N . ALA B 1 15 ? -3.48 -3.307 -15.594 1 78.25 15 ALA B N 1
ATOM 1517 C CA . ALA B 1 15 ? -4.938 -3.311 -15.703 1 78.25 15 ALA B CA 1
ATOM 1518 C C . ALA B 1 15 ? -5.395 -2.545 -16.938 1 78.25 15 ALA B C 1
ATOM 1520 O O . ALA B 1 15 ? -4.844 -1.491 -17.266 1 78.25 15 ALA B O 1
ATOM 1521 N N . GLU B 1 16 ? -6.148 -3.145 -17.828 1 69.44 16 GLU B N 1
ATOM 1522 C CA . GLU B 1 16 ? -6.574 -2.512 -19.078 1 69.44 16 GLU B CA 1
ATOM 1523 C C . GLU B 1 16 ? -8.086 -2.305 -19.094 1 69.44 16 GLU B C 1
ATOM 1525 O O . GLU B 1 16 ? -8.836 -3.1 -18.531 1 69.44 16 GLU B O 1
ATOM 1530 N N . ASP B 1 17 ? -8.414 -1.108 -19.531 1 66.88 17 ASP B N 1
ATOM 1531 C CA . ASP B 1 17 ? -9.828 -0.83 -19.766 1 66.88 17 ASP B CA 1
ATOM 1532 C C . ASP B 1 17 ? -10.273 -1.382 -21.109 1 66.88 17 ASP B C 1
ATOM 1534 O O . ASP B 1 17 ? -10.539 -0.62 -22.047 1 66.88 17 ASP B O 1
ATOM 1538 N N . ASP B 1 18 ? -10.141 -2.629 -21.281 1 63.12 18 ASP B N 1
ATOM 1539 C CA . ASP B 1 18 ? -10.492 -3.195 -22.578 1 63.12 18 ASP B CA 1
ATOM 1540 C C . ASP B 1 18 ? -11.922 -3.744 -22.562 1 63.12 18 ASP B C 1
ATOM 1542 O O . ASP B 1 18 ? -12.305 -4.512 -23.453 1 63.12 18 ASP B O 1
ATOM 1546 N N . GLY B 1 19 ? -12.664 -3.09 -21.734 1 68.19 19 GLY B N 1
ATOM 1547 C CA . GLY B 1 19 ? -14.016 -3.619 -21.641 1 68.19 19 GLY B CA 1
ATOM 1548 C C . GLY B 1 19 ? -14.109 -4.871 -20.781 1 68.19 19 GLY B C 1
ATOM 1549 O O . GLY B 1 19 ? -15.102 -5.074 -20.078 1 68.19 19 GLY B O 1
ATOM 1550 N N . ASP B 1 20 ? -13 -5.664 -20.859 1 70.94 20 ASP B N 1
ATOM 1551 C CA . ASP B 1 20 ? -13.062 -6.938 -20.141 1 70.94 20 ASP B CA 1
ATOM 1552 C C . ASP B 1 20 ? -12.5 -6.801 -18.734 1 70.94 20 ASP B C 1
ATOM 1554 O O . ASP B 1 20 ? -12.508 -7.762 -17.953 1 70.94 20 ASP B O 1
ATOM 1558 N N . MET B 1 21 ? -12.039 -5.734 -18.281 1 84.5 21 MET B N 1
ATOM 1559 C CA . MET B 1 21 ? -11.609 -5.48 -16.906 1 84.5 21 MET B CA 1
ATOM 1560 C C . MET B 1 21 ? -10.469 -6.41 -16.516 1 84.5 21 MET B C 1
ATOM 1562 O O . MET B 1 21 ? -10.508 -7.023 -15.445 1 84.5 21 MET B O 1
ATOM 1566 N N . THR B 1 22 ? -9.5 -6.582 -17.469 1 90.81 22 THR B N 1
ATOM 1567 C CA . THR B 1 22 ? -8.469 -7.598 -17.297 1 90.81 22 THR B CA 1
ATOM 1568 C C . THR B 1 22 ? -7.332 -7.074 -16.422 1 90.81 22 THR B C 1
ATOM 1570 O O . THR B 1 22 ? -7.113 -5.863 -16.328 1 90.81 22 THR B O 1
ATOM 1573 N N . VAL B 1 23 ? -6.633 -8.016 -15.766 1 93.38 23 VAL B N 1
ATOM 1574 C CA . VAL B 1 23 ? -5.461 -7.758 -14.938 1 93.38 23 VAL B CA 1
ATOM 1575 C C . VAL B 1 23 ? -4.453 -8.898 -15.102 1 93.38 23 VAL B C 1
ATOM 1577 O O . VAL B 1 23 ? -4.84 -10.062 -15.18 1 93.38 23 VAL B O 1
ATOM 1580 N N . SER B 1 24 ? -3.174 -8.492 -15.211 1 94 24 SER B N 1
ATOM 1581 C CA . SER B 1 24 ? -2.15 -9.523 -15.344 1 94 24 SER B CA 1
ATOM 1582 C C . SER B 1 24 ? -0.829 -9.078 -14.727 1 94 24 SER B C 1
ATOM 1584 O O . SER B 1 24 ? -0.636 -7.891 -14.453 1 94 24 SER B O 1
ATOM 1586 N N . GLY B 1 25 ? 0.037 -10.031 -14.422 1 93.31 25 GLY B N 1
ATOM 1587 C CA . GLY B 1 25 ? 1.378 -9.812 -13.898 1 93.31 25 GLY B CA 1
ATOM 1588 C C . GLY B 1 25 ? 1.974 -11.039 -13.242 1 93.31 25 GLY B C 1
ATOM 1589 O O . GLY B 1 25 ? 1.396 -12.125 -13.312 1 93.31 25 GLY B O 1
ATOM 1590 N N . TYR B 1 26 ? 3.105 -10.883 -12.734 1 93.25 26 TYR B N 1
ATOM 1591 C CA . TYR B 1 26 ? 3.748 -11.992 -12.031 1 93.25 26 TYR B CA 1
ATOM 1592 C C . TYR B 1 26 ? 3.389 -11.977 -10.547 1 93.25 26 TYR B C 1
ATOM 1594 O O . TYR B 1 26 ? 3.66 -10.992 -9.852 1 93.25 26 TYR B O 1
ATOM 1602 N N . ALA B 1 27 ? 2.818 -13.055 -10.125 1 93.81 27 ALA B N 1
ATOM 1603 C CA . ALA B 1 27 ? 2.432 -13.195 -8.727 1 93.81 27 ALA B CA 1
ATOM 1604 C C . ALA B 1 27 ? 3.605 -13.672 -7.875 1 93.81 27 ALA B C 1
ATOM 1606 O O . ALA B 1 27 ? 3.586 -13.539 -6.648 1 93.81 27 ALA B O 1
ATOM 1607 N N . SER B 1 28 ? 4.562 -14.188 -8.5 1 92.44 28 SER B N 1
ATOM 1608 C CA . SER B 1 28 ? 5.785 -14.68 -7.871 1 92.44 28 SER B CA 1
ATOM 1609 C C . SER B 1 28 ? 6.941 -14.695 -8.867 1 92.44 28 SER B C 1
ATOM 1611 O O . SER B 1 28 ? 6.75 -15 -10.047 1 92.44 28 SER B O 1
ATOM 1613 N N . ILE B 1 29 ? 8.039 -14.406 -8.336 1 93.44 29 ILE B N 1
ATOM 1614 C CA . ILE B 1 29 ? 9.266 -14.508 -9.125 1 93.44 29 ILE B CA 1
ATOM 1615 C C . ILE B 1 29 ? 10.156 -15.602 -8.547 1 93.44 29 ILE B C 1
ATOM 1617 O O . ILE B 1 29 ? 10.391 -15.656 -7.34 1 93.44 29 ILE B O 1
ATOM 1621 N N . PHE B 1 30 ? 10.609 -16.453 -9.453 1 94.5 30 PHE B N 1
ATOM 1622 C CA . PHE B 1 30 ? 11.43 -17.562 -9 1 94.5 30 PHE B CA 1
ATOM 1623 C C . PHE B 1 30 ? 12.844 -17.094 -8.688 1 94.5 30 PHE B C 1
ATOM 1625 O O . PHE B 1 30 ? 13.383 -16.234 -9.375 1 94.5 30 PHE B O 1
ATOM 1632 N N . GLY B 1 31 ? 13.406 -17.672 -7.629 1 92.62 31 GLY B N 1
ATOM 1633 C CA . GLY B 1 31 ? 14.82 -17.484 -7.34 1 92.62 31 GLY B CA 1
ATOM 1634 C C . GLY B 1 31 ? 15.086 -16.234 -6.516 1 92.62 31 GLY B C 1
ATOM 1635 O O . GLY B 1 31 ? 16.219 -16.016 -6.055 1 92.62 31 GLY B O 1
ATOM 1636 N N . ASN B 1 32 ? 14.094 -15.445 -6.379 1 88.62 32 ASN B N 1
ATOM 1637 C CA . ASN B 1 32 ? 14.258 -14.219 -5.605 1 88.62 32 ASN B CA 1
ATOM 1638 C C . ASN B 1 32 ? 14.055 -14.461 -4.113 1 88.62 32 ASN B C 1
ATOM 1640 O O . ASN B 1 32 ? 13.031 -15.023 -3.707 1 88.62 32 ASN B O 1
ATOM 1644 N N . ARG B 1 33 ? 15.008 -14.086 -3.346 1 89.25 33 ARG B N 1
ATOM 1645 C CA . ARG B 1 33 ? 14.898 -14.172 -1.894 1 89.25 33 ARG B CA 1
ATOM 1646 C C . ARG B 1 33 ? 14.008 -13.062 -1.345 1 89.25 33 ARG B C 1
ATOM 1648 O O . ARG B 1 33 ? 14.203 -11.891 -1.654 1 89.25 33 ARG B O 1
ATOM 1655 N N . ASP B 1 34 ? 13.039 -13.531 -0.534 1 82.81 34 ASP B N 1
ATOM 1656 C CA . ASP B 1 34 ? 12.203 -12.492 0.055 1 82.81 34 ASP B CA 1
ATOM 1657 C C . ASP B 1 34 ? 12.75 -12.055 1.412 1 82.81 34 ASP B C 1
ATOM 1659 O O . ASP B 1 34 ? 13.844 -12.461 1.808 1 82.81 34 ASP B O 1
ATOM 1663 N N . ARG B 1 35 ? 12.055 -11.109 1.982 1 77.5 35 ARG B N 1
ATOM 1664 C CA . ARG B 1 35 ? 12.57 -10.445 3.174 1 77.5 35 ARG B CA 1
ATOM 1665 C C . ARG B 1 35 ? 12.734 -11.43 4.324 1 77.5 35 ARG B C 1
ATOM 1667 O O . ARG B 1 35 ? 13.531 -11.195 5.238 1 77.5 35 ARG B O 1
ATOM 1674 N N . VAL B 1 36 ? 11.992 -12.555 4.262 1 78.31 36 VAL B N 1
ATOM 1675 C CA . VAL B 1 36 ? 12.047 -13.484 5.387 1 78.31 36 VAL B CA 1
ATOM 1676 C C . VAL B 1 36 ? 12.938 -14.672 5.031 1 78.31 36 VAL B C 1
ATOM 1678 O O . VAL B 1 36 ? 12.992 -15.656 5.773 1 78.31 36 VAL B O 1
ATOM 1681 N N . GLY B 1 37 ? 13.539 -14.656 3.869 1 87.81 37 GLY B N 1
ATOM 1682 C CA . GLY B 1 37 ? 14.516 -15.672 3.52 1 87.81 37 GLY B CA 1
ATOM 1683 C C . GLY B 1 37 ? 13.938 -16.797 2.686 1 87.81 37 GLY B C 1
ATOM 1684 O O . GLY B 1 37 ? 14.594 -17.812 2.461 1 87.81 37 GLY B O 1
ATOM 1685 N N . ASP B 1 38 ? 12.75 -16.688 2.213 1 91.31 38 ASP B N 1
ATOM 1686 C CA . ASP B 1 38 ? 12.125 -17.688 1.362 1 91.31 38 ASP B CA 1
ATOM 1687 C C . ASP B 1 38 ? 12.461 -17.453 -0.108 1 91.31 38 ASP B C 1
ATOM 1689 O O . ASP B 1 38 ? 12.531 -16.312 -0.558 1 91.31 38 ASP B O 1
ATOM 1693 N N . VAL B 1 39 ? 12.648 -18.516 -0.783 1 94.44 39 VAL B N 1
ATOM 1694 C CA . VAL B 1 39 ? 12.852 -18.5 -2.229 1 94.44 39 VAL B CA 1
ATOM 1695 C C . VAL B 1 39 ? 11.891 -19.484 -2.896 1 94.44 39 VAL B C 1
ATOM 1697 O O . VAL B 1 39 ? 11.93 -20.672 -2.619 1 94.44 39 VAL B O 1
ATOM 1700 N N . VAL B 1 40 ? 11.055 -18.984 -3.684 1 95.56 40 VAL B N 1
ATOM 1701 C CA . VAL B 1 40 ? 10.195 -19.875 -4.469 1 95.56 40 VAL B CA 1
ATOM 1702 C C . VAL B 1 40 ? 10.984 -20.438 -5.648 1 95.56 40 VAL B C 1
ATOM 1704 O O . VAL B 1 40 ? 11.562 -19.688 -6.438 1 95.56 40 VAL B O 1
ATOM 1707 N N . VAL B 1 41 ? 10.977 -21.75 -5.734 1 96.81 41 VAL B N 1
ATOM 1708 C CA . VAL B 1 41 ? 11.75 -22.375 -6.797 1 96.81 41 VAL B CA 1
ATOM 1709 C C . VAL B 1 41 ? 10.836 -22.703 -7.977 1 96.81 41 VAL B C 1
ATOM 1711 O O . VAL B 1 41 ? 9.633 -22.906 -7.797 1 96.81 41 VAL B O 1
ATOM 1714 N N . ALA B 1 42 ? 11.461 -22.734 -9.188 1 97.38 42 ALA B N 1
ATOM 1715 C CA . ALA B 1 42 ? 10.703 -23.109 -10.375 1 97.38 42 ALA B CA 1
ATOM 1716 C C . ALA B 1 42 ? 9.992 -24.438 -10.18 1 97.38 42 ALA B C 1
ATOM 1718 O O . ALA B 1 42 ? 10.586 -25.391 -9.664 1 97.38 42 ALA B O 1
ATOM 1719 N N . GLY B 1 43 ? 8.727 -24.453 -10.562 1 98 43 GLY B N 1
ATOM 1720 C CA . GLY B 1 43 ? 7.945 -25.672 -10.453 1 98 43 GLY B CA 1
ATOM 1721 C C . GLY B 1 43 ? 7.156 -25.766 -9.164 1 98 43 GLY B C 1
ATOM 1722 O O . GLY B 1 43 ? 6.355 -26.672 -8.984 1 98 43 GLY B O 1
ATOM 1723 N N . ALA B 1 44 ? 7.355 -24.812 -8.266 1 98.25 44 ALA B N 1
ATOM 1724 C CA . ALA B 1 44 ? 6.754 -24.859 -6.941 1 98.25 44 ALA B CA 1
ATOM 1725 C C . ALA B 1 44 ? 5.23 -24.938 -7.031 1 98.25 44 ALA B C 1
ATOM 1727 O O . ALA B 1 44 ? 4.578 -25.484 -6.152 1 98.25 44 ALA B O 1
ATOM 1728 N N . PHE B 1 45 ? 4.637 -24.422 -8.094 1 98.31 45 PHE B N 1
ATOM 1729 C CA . PHE B 1 45 ? 3.189 -24.281 -8.188 1 98.31 45 PHE B CA 1
ATOM 1730 C C . PHE B 1 45 ? 2.594 -25.375 -9.078 1 98.31 45 PHE B C 1
ATOM 1732 O O . PHE B 1 45 ? 1.372 -25.484 -9.188 1 98.31 45 PHE B O 1
ATOM 1739 N N . THR B 1 46 ? 3.379 -26.172 -9.695 1 98.25 46 THR B N 1
ATOM 1740 C CA . THR B 1 46 ? 2.963 -27.078 -10.758 1 98.25 46 THR B CA 1
ATOM 1741 C C . THR B 1 46 ? 1.822 -27.984 -10.289 1 98.25 46 THR B C 1
ATOM 1743 O O . THR B 1 46 ? 0.765 -28.031 -10.922 1 98.25 46 THR B O 1
ATOM 1746 N N . LYS B 1 47 ? 1.981 -28.641 -9.211 1 98 47 LYS B N 1
ATOM 1747 C CA . LYS B 1 47 ? 0.969 -29.578 -8.734 1 98 47 LYS B CA 1
ATOM 1748 C C . LYS B 1 47 ? -0.301 -28.844 -8.305 1 98 47 LYS B C 1
ATOM 1750 O O . LYS B 1 47 ? -1.411 -29.328 -8.555 1 98 47 LYS B O 1
ATOM 1755 N N . SER B 1 48 ? -0.083 -27.734 -7.625 1 97.88 48 SER B N 1
ATOM 1756 C CA . SER B 1 48 ? -1.24 -26.969 -7.191 1 97.88 48 SER B CA 1
ATOM 1757 C C . SER B 1 48 ? -2.102 -26.547 -8.383 1 97.88 48 SER B C 1
ATOM 1759 O O . SER B 1 48 ? -3.324 -26.688 -8.352 1 97.88 48 SER B O 1
ATOM 1761 N N . LEU B 1 49 ? -1.479 -26.094 -9.406 1 97.75 49 LEU B N 1
ATOM 1762 C CA . LEU B 1 49 ? -2.191 -25.609 -10.586 1 97.75 49 LEU B CA 1
ATOM 1763 C C . LEU B 1 49 ? -2.854 -26.75 -11.336 1 97.75 49 LEU B C 1
ATOM 1765 O O . LEU B 1 49 ? -3.895 -26.578 -11.969 1 97.75 49 LEU B O 1
ATOM 1769 N N . ALA B 1 50 ? -2.303 -27.906 -11.227 1 96.88 50 ALA B N 1
ATOM 1770 C CA . ALA B 1 50 ? -2.826 -29.078 -11.922 1 96.88 50 ALA B CA 1
ATOM 1771 C C . ALA B 1 50 ? -3.99 -29.688 -11.156 1 96.88 50 ALA B C 1
ATOM 1773 O O . ALA B 1 50 ? -4.723 -30.531 -11.688 1 96.88 50 ALA B O 1
ATOM 1774 N N . SER B 1 51 ? -4.195 -29.328 -9.938 1 96 51 SER B N 1
ATOM 1775 C CA . SER B 1 51 ? -5.176 -29.969 -9.07 1 96 51 SER B CA 1
ATOM 1776 C C . SER B 1 51 ? -6.602 -29.688 -9.547 1 96 51 SER B C 1
ATOM 1778 O O . SER B 1 51 ? -7.539 -30.391 -9.156 1 96 51 SER B O 1
ATOM 1780 N N . GLY B 1 52 ? -6.832 -28.609 -10.297 1 92.5 52 GLY B N 1
ATOM 1781 C CA . GLY B 1 52 ? -8.156 -28.234 -10.758 1 92.5 52 GLY B CA 1
ATOM 1782 C C . GLY B 1 52 ? -8.883 -27.297 -9.805 1 92.5 52 GLY B C 1
ATOM 1783 O O . GLY B 1 52 ? -9.938 -26.766 -10.141 1 92.5 52 GLY B O 1
ATOM 1784 N N . ARG B 1 53 ? -8.32 -27.172 -8.656 1 94.62 53 ARG B N 1
ATOM 1785 C CA . ARG B 1 53 ? -8.914 -26.219 -7.719 1 94.62 53 ARG B CA 1
ATOM 1786 C C . ARG B 1 53 ? -8.703 -24.781 -8.172 1 94.62 53 ARG B C 1
ATOM 1788 O O . ARG B 1 53 ? -7.621 -24.438 -8.641 1 94.62 53 ARG B O 1
ATOM 1795 N N . ARG B 1 54 ? -9.719 -23.984 -7.957 1 96.19 54 ARG B N 1
ATOM 1796 C CA . ARG B 1 54 ? -9.617 -22.594 -8.375 1 96.19 54 ARG B CA 1
ATOM 1797 C C . ARG B 1 54 ? -8.859 -21.766 -7.34 1 96.19 54 ARG B C 1
ATOM 1799 O O . ARG B 1 54 ? -9.203 -21.781 -6.156 1 96.19 54 ARG B O 1
ATOM 1806 N N . VAL B 1 55 ? -7.906 -21.094 -7.781 1 97.88 55 VAL B N 1
ATOM 1807 C CA . VAL B 1 55 ? -7.199 -20.109 -6.969 1 97.88 55 VAL B CA 1
ATOM 1808 C C . VAL B 1 55 ? -8.016 -18.828 -6.891 1 97.88 55 VAL B C 1
ATOM 1810 O O . VAL B 1 55 ? -8.453 -18.297 -7.918 1 97.88 55 VAL B O 1
ATOM 1813 N N . LYS B 1 56 ? -8.141 -18.266 -5.691 1 98.38 56 LYS B N 1
ATOM 1814 C CA . LYS B 1 56 ? -9.07 -17.156 -5.5 1 98.38 56 LYS B CA 1
ATOM 1815 C C . LYS B 1 56 ? -8.391 -15.812 -5.715 1 98.38 56 LYS B C 1
ATOM 1817 O O . LYS B 1 56 ? -7.223 -15.641 -5.352 1 98.38 56 LYS B O 1
ATOM 1822 N N . MET B 1 57 ? -9.102 -14.938 -6.309 1 97.88 57 MET B N 1
ATOM 1823 C CA . MET B 1 57 ? -8.711 -13.539 -6.414 1 97.88 57 MET B CA 1
ATOM 1824 C C . MET B 1 57 ? -9.359 -12.703 -5.316 1 97.88 57 MET B C 1
ATOM 1826 O O . MET B 1 57 ? -10.547 -12.391 -5.391 1 97.88 57 MET B O 1
ATOM 1830 N N . LEU B 1 58 ? -8.523 -12.305 -4.309 1 97.25 58 LEU B N 1
ATOM 1831 C CA . LEU B 1 58 ? -9.07 -11.602 -3.158 1 97.25 58 LEU B CA 1
ATOM 1832 C C . LEU B 1 58 ? -8.492 -10.188 -3.062 1 97.25 58 LEU B C 1
ATOM 1834 O O . LEU B 1 58 ? -7.48 -9.883 -3.703 1 97.25 58 LEU B O 1
ATOM 1838 N N . TRP B 1 59 ? -9.219 -9.383 -2.398 1 96.75 59 TRP B N 1
ATOM 1839 C CA . TRP B 1 59 ? -8.703 -8.102 -1.923 1 96.75 59 TRP B CA 1
ATOM 1840 C C . TRP B 1 59 ? -8.125 -8.234 -0.518 1 96.75 59 TRP B C 1
ATOM 1842 O O . TRP B 1 59 ? -8.828 -8.641 0.413 1 96.75 59 TRP B O 1
ATOM 1852 N N . GLN B 1 60 ? -6.879 -7.977 -0.346 1 94.75 60 GLN B N 1
ATOM 1853 C CA . GLN B 1 60 ? -6.219 -7.891 0.952 1 94.75 60 GLN B CA 1
ATOM 1854 C C . GLN B 1 60 ? -6.301 -9.219 1.699 1 94.75 60 GLN B C 1
ATOM 1856 O O . GLN B 1 60 ? -6.523 -9.242 2.912 1 94.75 60 GLN B O 1
ATOM 1861 N N . HIS B 1 61 ? -6.285 -10.289 1.092 1 94.19 61 HIS B N 1
ATOM 1862 C CA . HIS B 1 61 ? -6.301 -11.641 1.637 1 94.19 61 HIS B CA 1
ATOM 1863 C C . HIS B 1 61 ? -7.598 -11.914 2.396 1 94.19 61 HIS B C 1
ATOM 1865 O O . HIS B 1 61 ? -7.688 -12.891 3.15 1 94.19 61 HIS B O 1
ATOM 1871 N N . ASP B 1 62 ? -8.602 -11.07 2.203 1 94.94 62 ASP B N 1
ATOM 1872 C CA . ASP B 1 62 ? -9.867 -11.258 2.895 1 94.94 62 ASP B CA 1
ATOM 1873 C C . ASP B 1 62 ? -10.797 -12.18 2.104 1 94.94 62 ASP B C 1
ATOM 1875 O O . ASP B 1 62 ? -11.281 -11.812 1.03 1 94.94 62 ASP B O 1
ATOM 1879 N N . PRO B 1 63 ? -11.008 -13.367 2.697 1 95.56 63 PRO B N 1
ATOM 1880 C CA . PRO B 1 63 ? -11.836 -14.305 1.947 1 95.56 63 PRO B CA 1
ATOM 1881 C C . PRO B 1 63 ? -13.258 -13.797 1.728 1 95.56 63 PRO B C 1
ATOM 1883 O O . PRO B 1 63 ? -14.008 -14.352 0.92 1 95.56 63 PRO B O 1
ATOM 1886 N N . ARG B 1 64 ? -13.664 -12.766 2.379 1 96.94 64 ARG B N 1
ATOM 1887 C CA . ARG B 1 64 ? -14.984 -12.18 2.178 1 96.94 64 ARG B CA 1
ATOM 1888 C C . ARG B 1 64 ? -14.969 -11.18 1.031 1 96.94 64 ARG B C 1
ATOM 1890 O O . ARG B 1 64 ? -16.031 -10.734 0.576 1 96.94 64 ARG B O 1
ATOM 1897 N N . GLU B 1 65 ? -13.797 -10.836 0.491 1 98 65 GLU B N 1
ATOM 1898 C CA . GLU B 1 65 ? -13.656 -9.844 -0.567 1 98 65 GLU B CA 1
ATOM 1899 C C . GLU B 1 65 ? -13.094 -10.469 -1.842 1 98 65 GLU B C 1
ATOM 1901 O O . GLU B 1 65 ? -11.984 -10.141 -2.268 1 98 65 GLU B O 1
ATOM 1906 N N . VAL B 1 66 ? -13.984 -11.25 -2.414 1 98.44 66 VAL B N 1
ATOM 1907 C CA . VAL B 1 66 ? -13.664 -11.812 -3.719 1 98.44 66 VAL B CA 1
ATOM 1908 C C . VAL B 1 66 ? -13.906 -10.773 -4.812 1 98.44 66 VAL B C 1
ATOM 1910 O O . VAL B 1 66 ? -15 -10.211 -4.906 1 98.44 66 VAL B O 1
ATOM 1913 N N . ILE B 1 67 ? -12.852 -10.617 -5.711 1 98 67 ILE B N 1
ATOM 1914 C CA . ILE B 1 67 ? -12.969 -9.43 -6.547 1 98 67 ILE B CA 1
ATOM 1915 C C . ILE B 1 67 ? -12.836 -9.82 -8.016 1 98 67 ILE B C 1
ATOM 1917 O O . ILE B 1 67 ? -12.828 -8.961 -8.898 1 98 67 ILE B O 1
ATOM 1921 N N . GLY B 1 68 ? -12.727 -11.094 -8.328 1 97.88 68 GLY B N 1
ATOM 1922 C CA . GLY B 1 68 ? -12.602 -11.547 -9.703 1 97.88 68 GLY B CA 1
ATOM 1923 C C . GLY B 1 68 ? -12.172 -12.992 -9.82 1 97.88 68 GLY B C 1
ATOM 1924 O O . GLY B 1 68 ? -12.352 -13.781 -8.891 1 9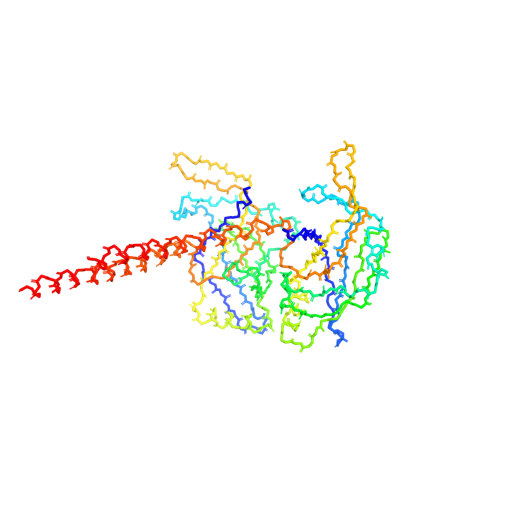7.88 68 GLY B O 1
ATOM 1925 N N . VAL B 1 69 ? -11.711 -13.266 -11.031 1 97.69 69 VAL B N 1
ATOM 1926 C CA . VAL B 1 69 ? -11.289 -14.641 -11.297 1 97.69 69 VAL B CA 1
ATOM 1927 C C . VAL B 1 69 ? -9.961 -14.641 -12.039 1 97.69 69 VAL B C 1
ATOM 1929 O O . VAL B 1 69 ? -9.695 -13.758 -12.859 1 97.69 69 VAL B O 1
ATOM 1932 N N . TRP B 1 70 ? -9.172 -15.57 -11.656 1 97 70 TRP B N 1
ATOM 1933 C CA . TRP B 1 70 ? -7.992 -15.844 -12.469 1 97 70 TRP B CA 1
ATOM 1934 C C . TRP B 1 70 ? -8.328 -16.797 -13.609 1 97 70 TRP B C 1
ATOM 1936 O O . TRP B 1 70 ? -8.844 -17.891 -13.375 1 97 70 TRP B O 1
ATOM 1946 N N . ASP B 1 71 ? -7.984 -16.453 -14.797 1 96.25 71 ASP B N 1
ATOM 1947 C CA . ASP B 1 71 ? -8.305 -17.25 -15.969 1 96.25 71 ASP B CA 1
ATOM 1948 C C . ASP B 1 71 ? -7.102 -18.078 -16.422 1 96.25 71 ASP B C 1
ATOM 1950 O O . ASP B 1 71 ? -7.258 -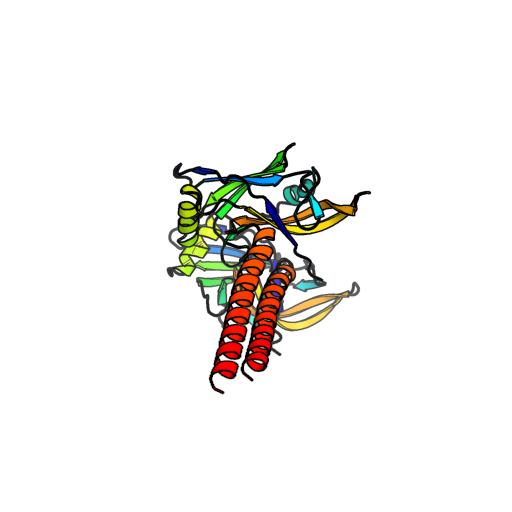19.156 -16.984 1 96.25 71 ASP B O 1
ATOM 1954 N N . GLU B 1 72 ? -5.953 -17.484 -16.219 1 96.31 72 GLU B N 1
ATOM 1955 C CA . GLU B 1 72 ? -4.711 -18.141 -16.625 1 96.31 72 GLU B CA 1
ATOM 1956 C C . GLU B 1 72 ? -3.643 -18.016 -15.555 1 96.31 72 GLU B C 1
ATOM 1958 O O . GLU B 1 72 ? -3.441 -16.922 -15 1 96.31 72 GLU B O 1
ATOM 1963 N N . MET B 1 73 ? -3.055 -19.094 -15.266 1 97.44 73 MET B N 1
ATOM 1964 C CA . MET B 1 73 ? -1.908 -19.188 -14.367 1 97.44 73 MET B CA 1
ATOM 1965 C C . MET B 1 73 ? -0.842 -20.125 -14.93 1 97.44 73 MET B C 1
ATOM 1967 O O . MET B 1 73 ? -1.08 -21.312 -15.086 1 97.44 73 MET B O 1
ATOM 1971 N N . ILE B 1 74 ? 0.32 -19.5 -15.156 1 96.69 74 ILE B N 1
ATOM 1972 C CA . ILE B 1 74 ? 1.348 -20.266 -15.859 1 96.69 74 ILE B CA 1
ATOM 1973 C C . ILE B 1 74 ? 2.701 -20.047 -15.188 1 96.69 74 ILE B C 1
ATOM 1975 O O . ILE B 1 74 ? 3.08 -18.906 -14.898 1 96.69 74 ILE B O 1
ATOM 1979 N N . GLU B 1 75 ? 3.348 -21.125 -14.961 1 97.38 75 GLU B N 1
ATOM 1980 C CA . GLU B 1 75 ? 4.758 -21 -14.609 1 97.38 75 GLU B CA 1
ATOM 1981 C C . GLU B 1 75 ? 5.633 -20.859 -15.852 1 97.38 75 GLU B C 1
ATOM 1983 O O . GLU B 1 75 ? 5.496 -21.641 -16.797 1 97.38 75 GLU B O 1
ATOM 1988 N N . ASP B 1 76 ? 6.469 -19.844 -15.828 1 96 76 ASP B N 1
ATOM 1989 C CA . ASP B 1 76 ? 7.516 -19.734 -16.844 1 96 76 ASP B CA 1
ATOM 1990 C C . ASP B 1 76 ? 8.891 -19.562 -16.203 1 96 76 ASP B C 1
ATOM 1992 O O . ASP B 1 76 ? 9.055 -19.828 -15.008 1 96 76 ASP B O 1
ATOM 1996 N N . ASP B 1 77 ? 9.898 -19.219 -16.953 1 96.06 77 ASP B N 1
ATOM 1997 C CA . ASP B 1 77 ? 11.273 -19.156 -16.453 1 96.06 77 ASP B CA 1
ATOM 1998 C C . ASP B 1 77 ? 11.422 -18.078 -15.391 1 96.06 77 ASP B C 1
ATOM 2000 O O . ASP B 1 77 ? 12.297 -18.156 -14.531 1 96.06 77 ASP B O 1
ATOM 2004 N N . LYS B 1 78 ? 10.547 -17.109 -15.477 1 94.75 78 LYS B N 1
ATOM 2005 C CA . LYS B 1 78 ? 10.648 -15.969 -14.578 1 94.75 78 LYS B CA 1
ATOM 2006 C C . LYS B 1 78 ? 9.883 -16.219 -13.281 1 94.75 78 LYS B C 1
ATOM 2008 O O . LYS B 1 78 ? 10.312 -15.797 -12.203 1 94.75 78 LYS B O 1
ATOM 2013 N N . GLY B 1 79 ? 8.734 -16.844 -13.406 1 96.44 79 GLY B N 1
ATOM 2014 C CA . GLY B 1 79 ? 7.906 -17.031 -12.227 1 96.44 79 GLY B CA 1
ATOM 2015 C C . GLY B 1 79 ? 6.496 -17.484 -12.555 1 96.44 79 GLY B C 1
ATOM 2016 O O . GLY B 1 79 ? 6.285 -18.234 -13.523 1 96.44 79 GLY B O 1
ATOM 2017 N N . LEU B 1 80 ? 5.566 -17.172 -11.633 1 96.5 80 LEU B N 1
ATOM 2018 C CA . LEU B 1 80 ? 4.148 -17.453 -11.836 1 96.5 80 LEU B CA 1
ATOM 2019 C C . LEU B 1 80 ? 3.443 -16.25 -12.469 1 96.5 80 LEU B C 1
ATOM 2021 O O . LEU B 1 80 ? 3.162 -15.266 -11.789 1 96.5 80 LEU B O 1
ATOM 2025 N N . PHE B 1 81 ? 3.189 -16.375 -13.758 1 95.31 81 PHE B N 1
ATOM 2026 C CA . PHE B 1 81 ? 2.422 -15.367 -14.469 1 95.31 81 PHE B CA 1
ATOM 2027 C C . PHE B 1 81 ? 0.928 -15.641 -14.359 1 95.31 81 PHE B C 1
ATOM 2029 O O . PHE B 1 81 ? 0.49 -16.781 -14.492 1 95.31 81 PHE B O 1
ATOM 2036 N N . ILE B 1 82 ? 0.148 -14.539 -14.062 1 96.06 82 ILE B N 1
ATOM 2037 C CA . ILE B 1 82 ? -1.293 -14.711 -13.906 1 96.06 82 ILE B CA 1
ATOM 2038 C C . ILE B 1 82 ? -2.027 -13.664 -14.734 1 96.06 82 ILE B C 1
ATOM 2040 O O . ILE B 1 82 ? -1.501 -12.57 -14.977 1 96.06 82 ILE B O 1
ATOM 2044 N N . GLN B 1 83 ? -3.168 -14.07 -15.211 1 94.75 83 GLN B N 1
ATOM 2045 C CA . GLN B 1 83 ? -4.105 -13.18 -15.898 1 94.75 83 GLN B CA 1
ATOM 2046 C C . GLN B 1 83 ? -5.547 -13.484 -15.492 1 94.75 83 GLN B C 1
ATOM 2048 O O . GLN B 1 83 ? -5.93 -14.656 -15.375 1 94.75 83 GLN B O 1
ATOM 2053 N N . GLY B 1 84 ? -6.273 -12.406 -15.211 1 96 84 GLY B N 1
ATOM 2054 C CA . GLY B 1 84 ? -7.66 -12.578 -14.805 1 96 84 GLY B CA 1
ATOM 2055 C C . GLY B 1 84 ? -8.523 -11.375 -15.117 1 96 84 GLY B C 1
ATOM 2056 O O . GLY B 1 84 ? -8.117 -10.484 -15.859 1 96 84 GLY B O 1
ATOM 2057 N N . ARG B 1 85 ? -9.75 -11.508 -14.656 1 94.94 85 ARG B N 1
ATOM 2058 C CA . ARG B 1 85 ? -10.734 -10.453 -14.852 1 94.94 85 ARG B CA 1
ATOM 2059 C C . ARG B 1 85 ? -11.391 -10.055 -13.531 1 94.94 85 ARG B C 1
ATOM 2061 O O . ARG B 1 85 ? -11.719 -10.914 -12.711 1 94.94 85 ARG B O 1
ATOM 2068 N N . PHE B 1 86 ? -11.492 -8.742 -13.391 1 96.31 86 PHE B N 1
ATOM 2069 C CA . PHE B 1 86 ? -12.219 -8.242 -12.234 1 96.31 86 PHE B CA 1
ATOM 2070 C C . PHE B 1 86 ? -13.719 -8.516 -12.375 1 96.31 86 PHE B C 1
ATOM 2072 O O . PHE B 1 86 ? -14.258 -8.484 -13.477 1 96.31 86 PHE B O 1
ATOM 2079 N N . ALA B 1 87 ? -14.359 -8.703 -11.242 1 96.31 87 ALA B N 1
ATOM 2080 C CA . ALA B 1 87 ? -15.812 -8.828 -11.227 1 96.31 87 ALA B CA 1
ATOM 2081 C C . ALA B 1 87 ? -16.484 -7.465 -11.414 1 96.31 87 ALA B C 1
ATOM 2083 O O . ALA B 1 87 ? -15.906 -6.434 -11.055 1 96.31 87 ALA B O 1
ATOM 2084 N N . ASN B 1 88 ? -17.703 -7.48 -11.883 1 94.81 88 ASN B N 1
ATOM 2085 C CA . ASN B 1 88 ? -18.484 -6.258 -12.023 1 94.81 88 ASN B CA 1
ATOM 2086 C C . ASN B 1 88 ? -19.25 -5.914 -10.742 1 94.81 88 ASN B C 1
ATOM 2088 O O . ASN B 1 88 ? -20.312 -5.305 -10.789 1 94.81 88 ASN B O 1
ATOM 2092 N N . THR B 1 89 ? -18.75 -6.359 -9.68 1 96.12 89 THR B N 1
ATOM 2093 C CA . THR B 1 89 ? -19.266 -5.945 -8.375 1 96.12 89 THR B CA 1
ATOM 2094 C C . THR B 1 89 ? -18.703 -4.578 -7.984 1 96.12 89 THR B C 1
ATOM 2096 O O . THR B 1 89 ? -17.766 -4.086 -8.609 1 96.12 89 THR B O 1
ATOM 2099 N N . GLU B 1 90 ? -19.297 -3.977 -6.992 1 96.19 90 GLU B N 1
ATOM 2100 C CA . GLU B 1 90 ? -18.797 -2.686 -6.523 1 96.19 90 GLU B CA 1
ATOM 2101 C C . GLU B 1 90 ? -17.328 -2.77 -6.129 1 96.19 90 GLU B C 1
ATOM 2103 O O . GLU B 1 90 ? -16.516 -1.937 -6.547 1 96.19 90 GLU B O 1
ATOM 2108 N N . LYS B 1 91 ? -16.984 -3.77 -5.371 1 97.38 91 LYS B N 1
ATOM 2109 C CA . LYS B 1 91 ? -15.594 -3.918 -4.926 1 97.38 91 LYS B CA 1
ATOM 2110 C C . LYS B 1 91 ? -14.672 -4.242 -6.098 1 97.38 91 LYS B C 1
ATOM 2112 O O . LYS B 1 91 ? -13.555 -3.734 -6.172 1 97.38 91 LYS B O 1
ATOM 2117 N N . GLY B 1 92 ? -15.148 -5.133 -7.004 1 96.5 92 GLY B N 1
ATOM 2118 C CA . GLY B 1 92 ? -14.367 -5.422 -8.195 1 96.5 92 GLY B CA 1
ATOM 2119 C C . GLY B 1 92 ? -14.047 -4.184 -9.016 1 96.5 92 GLY B C 1
ATOM 2120 O O . GLY B 1 92 ? -12.906 -3.982 -9.422 1 96.5 92 GLY B O 1
ATOM 2121 N N . LYS B 1 93 ? -15.023 -3.324 -9.164 1 94.81 93 LYS B N 1
ATOM 2122 C CA . LYS B 1 93 ? -14.852 -2.082 -9.906 1 94.81 93 LYS B CA 1
ATOM 2123 C C . LYS B 1 93 ? -13.914 -1.124 -9.18 1 94.81 93 LYS B C 1
ATOM 2125 O O . LYS B 1 93 ? -13.102 -0.443 -9.805 1 94.81 93 LYS B O 1
ATOM 2130 N N . GLU B 1 94 ? -14.055 -1.093 -7.934 1 96.69 94 GLU B N 1
ATOM 2131 C CA . GLU B 1 94 ? -13.203 -0.24 -7.109 1 96.69 94 GLU B CA 1
ATOM 2132 C C . GLU B 1 94 ? -11.727 -0.613 -7.266 1 96.69 94 GLU B C 1
ATOM 2134 O O . GLU B 1 94 ? -10.898 0.246 -7.559 1 96.69 94 GLU B O 1
ATOM 2139 N N . ILE B 1 95 ? -11.445 -1.871 -7.137 1 96.62 95 ILE B N 1
ATOM 2140 C CA . ILE B 1 95 ? -10.055 -2.309 -7.16 1 96.62 95 ILE B CA 1
ATOM 2141 C C . ILE B 1 95 ? -9.508 -2.203 -8.578 1 96.62 95 ILE B C 1
ATOM 2143 O O . ILE B 1 95 ? -8.336 -1.873 -8.773 1 96.62 95 ILE B O 1
ATOM 2147 N N . ARG B 1 96 ? -10.344 -2.424 -9.539 1 94.06 96 ARG B N 1
ATOM 2148 C CA . ARG B 1 96 ? -9.93 -2.223 -10.93 1 94.06 96 ARG B CA 1
ATOM 2149 C C . ARG B 1 96 ? -9.492 -0.782 -11.164 1 94.06 96 ARG B C 1
ATOM 2151 O O . ARG B 1 96 ? -8.445 -0.539 -11.766 1 94.06 96 ARG B O 1
ATOM 2158 N N . GLU B 1 97 ? -10.305 0.135 -10.695 1 93.75 97 GLU B N 1
ATOM 2159 C CA . GLU B 1 97 ? -9.977 1.551 -10.836 1 93.75 97 GLU B CA 1
ATOM 2160 C C . GLU B 1 97 ? -8.641 1.88 -10.172 1 93.75 97 GLU B C 1
ATOM 2162 O O . GLU B 1 97 ? -7.797 2.557 -10.766 1 93.75 97 GLU B O 1
ATOM 2167 N N . LEU B 1 98 ? -8.453 1.375 -9.023 1 95.69 98 LEU B N 1
ATOM 2168 C CA . LEU B 1 98 ? -7.238 1.634 -8.258 1 95.69 98 LEU B CA 1
ATOM 2169 C C . LEU B 1 98 ? -6.031 0.993 -8.93 1 95.69 98 LEU B C 1
ATOM 2171 O O . LEU B 1 98 ? -4.941 1.574 -8.953 1 95.69 98 LEU B O 1
ATOM 2175 N N . ALA B 1 99 ? -6.184 -0.172 -9.484 1 93.56 99 ALA B N 1
ATOM 2176 C CA . ALA B 1 99 ? -5.102 -0.839 -10.211 1 93.56 99 ALA B CA 1
ATOM 2177 C C . ALA B 1 99 ? -4.758 -0.089 -11.492 1 93.56 99 ALA B C 1
ATOM 2179 O O . ALA B 1 99 ? -3.582 0.088 -11.82 1 93.56 99 ALA B O 1
ATOM 2180 N N . MET B 1 100 ? -5.793 0.396 -12.156 1 91.75 100 MET B N 1
ATOM 2181 C CA . MET B 1 100 ? -5.594 1.074 -13.438 1 91.75 100 MET B CA 1
ATOM 2182 C C . MET B 1 100 ? -4.836 2.383 -13.242 1 91.75 100 MET B C 1
ATOM 2184 O O . MET B 1 100 ? -4.023 2.762 -14.094 1 91.75 100 MET B O 1
ATOM 2188 N N . MET B 1 101 ? -5.051 2.967 -12.188 1 90.69 101 MET B N 1
ATOM 2189 C CA . MET B 1 101 ? -4.375 4.246 -11.977 1 90.69 101 MET B CA 1
ATOM 2190 C C . MET B 1 101 ? -3.047 4.047 -11.25 1 90.69 101 MET B C 1
ATOM 2192 O O . MET B 1 101 ? -2.359 5.016 -10.93 1 90.69 101 MET B O 1
ATOM 2196 N N . GLY B 1 102 ? -2.732 2.777 -10.875 1 92.12 102 GLY B N 1
ATOM 2197 C CA . GLY B 1 102 ? -1.441 2.449 -10.289 1 92.12 102 GLY B CA 1
ATOM 2198 C C . GLY B 1 102 ? -1.418 2.576 -8.781 1 92.12 102 GLY B C 1
ATOM 2199 O O . GLY B 1 102 ? -0.37 2.41 -8.156 1 92.12 102 GLY B O 1
ATOM 2200 N N . ALA B 1 103 ? -2.592 2.852 -8.203 1 94.12 103 ALA B N 1
ATOM 2201 C CA . ALA B 1 103 ? -2.662 2.98 -6.75 1 94.12 103 ALA B CA 1
ATOM 2202 C C . ALA B 1 103 ? -2.473 1.627 -6.07 1 94.12 103 ALA B C 1
ATOM 2204 O O . ALA B 1 103 ? -1.994 1.557 -4.938 1 94.12 103 ALA B O 1
ATOM 2205 N N . ILE B 1 104 ? -2.912 0.621 -6.707 1 93.44 104 ILE B N 1
ATOM 2206 C CA . ILE B 1 104 ? -2.646 -0.76 -6.32 1 93.44 104 ILE B CA 1
ATOM 2207 C C . ILE B 1 104 ? -1.738 -1.421 -7.355 1 93.44 104 ILE B C 1
ATOM 2209 O O . ILE B 1 104 ? -2.055 -1.438 -8.547 1 93.44 104 ILE B O 1
ATOM 2213 N N . ASP B 1 105 ? -0.639 -1.951 -6.863 1 92 105 ASP B N 1
ATOM 2214 C CA . ASP B 1 105 ? 0.328 -2.441 -7.84 1 92 105 ASP B CA 1
ATOM 2215 C C . ASP B 1 105 ? 1.011 -3.715 -7.344 1 92 105 ASP B C 1
ATOM 2217 O O . ASP B 1 105 ? 2.131 -4.023 -7.754 1 92 105 ASP B O 1
ATOM 2221 N N . SER B 1 106 ? 0.312 -4.43 -6.402 1 91.5 106 SER B N 1
ATOM 2222 C CA . SER B 1 106 ? 1.007 -5.57 -5.812 1 91.5 106 SER B CA 1
ATOM 2223 C C . SER B 1 106 ? 0.084 -6.777 -5.695 1 91.5 106 SER B C 1
ATOM 2225 O O . SER B 1 106 ? -1.085 -6.641 -5.332 1 91.5 106 SER B O 1
ATOM 2227 N N . PHE B 1 107 ? 0.692 -7.941 -6.027 1 91.44 107 PHE B N 1
ATOM 2228 C CA . PHE B 1 107 ? 0.074 -9.227 -5.738 1 91.44 107 PHE B CA 1
ATOM 2229 C C . PHE B 1 107 ? 0.71 -9.875 -4.516 1 91.44 107 PHE B C 1
ATOM 2231 O O . PHE B 1 107 ? 1.84 -9.547 -4.148 1 91.44 107 PHE B O 1
ATOM 2238 N N . SER B 1 108 ? -0.074 -10.695 -3.908 1 92.5 108 SER B N 1
ATOM 2239 C CA . SER B 1 108 ? 0.436 -11.539 -2.83 1 92.5 108 SER B CA 1
ATOM 2240 C C . SER B 1 108 ? -0.173 -12.93 -2.883 1 92.5 108 SER B C 1
ATOM 2242 O O . SER B 1 108 ? -1.386 -13.078 -3.047 1 92.5 108 SER B O 1
ATOM 2244 N N . ILE B 1 109 ? 0.599 -13.906 -2.74 1 93.94 109 ILE B N 1
ATOM 2245 C CA . ILE B 1 109 ? 0.081 -15.266 -2.791 1 93.94 109 ILE B CA 1
ATOM 2246 C C . ILE B 1 109 ? -0.236 -15.75 -1.377 1 93.94 109 ILE B C 1
ATOM 2248 O O . ILE B 1 109 ? 0.476 -15.422 -0.426 1 93.94 109 ILE B O 1
ATOM 2252 N N . GLY B 1 110 ? -1.323 -16.422 -1.191 1 94.06 110 GLY B N 1
ATOM 2253 C CA . GLY B 1 110 ? -1.651 -17.219 -0.022 1 94.06 110 GLY B CA 1
ATOM 2254 C C . GLY B 1 110 ? -1.541 -18.719 -0.269 1 94.06 110 GLY B C 1
ATOM 2255 O O . GLY B 1 110 ? -2.176 -19.25 -1.182 1 94.06 110 GLY B O 1
ATOM 2256 N N . TYR B 1 111 ? -0.721 -19.375 0.571 1 94.19 111 TYR B N 1
ATOM 2257 C CA . TYR B 1 111 ? -0.414 -20.766 0.259 1 94.19 111 TYR B CA 1
ATOM 2258 C C . TYR B 1 111 ? -0.073 -21.547 1.523 1 94.19 111 TYR B C 1
ATOM 2260 O O . TYR B 1 111 ? 0.072 -20.953 2.6 1 94.19 111 TYR B O 1
ATOM 2268 N N . ARG B 1 112 ? -0.069 -22.812 1.382 1 94.62 112 ARG B N 1
ATOM 2269 C CA . ARG B 1 112 ? 0.507 -23.734 2.35 1 94.62 112 ARG B CA 1
ATOM 2270 C C . ARG B 1 112 ? 1.74 -24.438 1.778 1 94.62 112 ARG B C 1
ATOM 2272 O O . ARG B 1 112 ? 1.724 -24.906 0.64 1 94.62 112 ARG B O 1
ATOM 2279 N N . THR B 1 113 ? 2.816 -24.438 2.525 1 94.81 113 THR B N 1
ATOM 2280 C CA . THR B 1 113 ? 4.031 -25.109 2.08 1 94.81 113 THR B CA 1
ATOM 2281 C C . THR B 1 113 ? 3.889 -26.625 2.213 1 94.81 113 THR B C 1
ATOM 2283 O O . THR B 1 113 ? 3.518 -27.125 3.277 1 94.81 113 THR B O 1
ATOM 2286 N N . LEU B 1 114 ? 4.133 -27.312 1.187 1 96.69 114 LEU B N 1
ATOM 2287 C CA . LEU B 1 114 ? 4.031 -28.766 1.205 1 96.69 114 LEU B CA 1
ATOM 2288 C C . LEU B 1 114 ? 5.414 -29.406 1.209 1 96.69 114 LEU B C 1
ATOM 2290 O O . LEU B 1 114 ? 5.594 -30.5 1.74 1 96.69 114 LEU B O 1
ATOM 2294 N N . ASP B 1 115 ? 6.438 -28.812 0.525 1 97.56 115 ASP B N 1
ATOM 2295 C CA . ASP B 1 115 ? 7.816 -29.297 0.465 1 97.56 115 ASP B CA 1
ATOM 2296 C C . ASP B 1 115 ? 8.805 -28.125 0.427 1 97.56 115 ASP B C 1
ATOM 2298 O O . ASP B 1 115 ? 8.562 -27.125 -0.252 1 97.56 115 ASP B O 1
ATOM 2302 N N . TYR B 1 116 ? 9.82 -28.234 1.196 1 97.19 116 TYR B N 1
ATOM 2303 C CA . TYR B 1 116 ? 10.875 -27.219 1.212 1 97.19 116 TYR B CA 1
ATOM 2304 C C . TYR B 1 116 ? 12.203 -27.812 1.647 1 97.19 116 TYR B C 1
ATOM 2306 O O . TYR B 1 116 ? 12.25 -28.938 2.146 1 97.19 116 TYR B O 1
ATOM 2314 N N . GLU B 1 117 ? 13.305 -27.141 1.375 1 97.44 117 GLU B N 1
ATOM 2315 C CA . GLU B 1 117 ? 14.625 -27.453 1.912 1 97.44 117 GLU B CA 1
ATOM 2316 C C . GLU B 1 117 ? 15.414 -26.172 2.207 1 97.44 117 GLU B C 1
ATOM 2318 O O . GLU B 1 117 ? 15.062 -25.094 1.722 1 97.44 117 GLU B O 1
ATOM 2323 N N . TYR B 1 118 ? 16.344 -26.344 3.037 1 96.38 118 TYR B N 1
ATOM 2324 C CA . TYR B 1 118 ? 17.203 -25.203 3.309 1 96.38 118 TYR B CA 1
ATOM 2325 C C . TYR B 1 118 ? 18.469 -25.25 2.441 1 96.38 118 TYR B C 1
ATOM 2327 O O . TYR B 1 118 ? 19.047 -26.312 2.246 1 96.38 118 TYR B O 1
ATOM 2335 N N . SER B 1 119 ? 18.812 -24.047 1.841 1 95.31 119 SER B N 1
ATOM 2336 C CA . SER B 1 119 ? 20.062 -23.953 1.093 1 95.31 119 SER B CA 1
ATOM 2337 C C . SER B 1 119 ? 21.266 -23.891 2.029 1 95.31 119 SER B C 1
ATOM 2339 O O . SER B 1 119 ? 21.109 -23.781 3.246 1 95.31 119 SER B O 1
ATOM 2341 N N . ASN B 1 120 ? 22.422 -23.953 1.444 1 94.12 120 ASN B N 1
ATOM 2342 C CA . ASN B 1 120 ? 23.641 -23.828 2.229 1 94.12 120 ASN B CA 1
ATOM 2343 C C . ASN B 1 120 ? 23.766 -22.453 2.873 1 94.12 120 ASN B C 1
ATOM 2345 O O . ASN B 1 120 ? 24.359 -22.312 3.938 1 94.12 120 ASN B O 1
ATOM 2349 N N . SER B 1 121 ? 23.188 -21.484 2.26 1 92.56 121 SER B N 1
ATOM 2350 C CA . SER B 1 121 ? 23.25 -20.109 2.762 1 92.56 121 SER B CA 1
ATOM 2351 C C . SER B 1 121 ? 22.156 -19.859 3.793 1 92.56 121 SER B C 1
ATOM 2353 O O . SER B 1 121 ? 22.047 -18.75 4.332 1 92.56 121 SER B O 1
ATOM 2355 N N . GLY B 1 122 ? 21.266 -20.875 3.961 1 94.69 122 GLY B N 1
ATOM 2356 C CA . GLY B 1 122 ? 20.266 -20.766 5.004 1 94.69 122 GLY B CA 1
ATOM 2357 C C . GLY B 1 122 ? 18.906 -20.297 4.477 1 94.69 122 GLY B C 1
ATOM 2358 O O . GLY B 1 122 ? 17.984 -20.062 5.258 1 94.69 122 GLY B O 1
ATOM 2359 N N . ASP B 1 123 ? 18.781 -20.188 3.184 1 93.81 123 ASP B N 1
ATOM 2360 C CA . ASP B 1 123 ? 17.5 -19.812 2.588 1 93.81 123 ASP B CA 1
ATOM 2361 C C . ASP B 1 123 ? 16.531 -21 2.557 1 93.81 123 ASP B C 1
ATOM 2363 O O . ASP B 1 123 ? 16.953 -22.125 2.287 1 93.81 123 ASP B O 1
ATOM 2367 N N . ARG B 1 124 ? 15.258 -20.719 2.877 1 95.75 124 ARG B N 1
ATOM 2368 C CA . ARG B 1 124 ? 14.234 -21.75 2.717 1 95.75 124 ARG B CA 1
ATOM 2369 C C . ARG B 1 124 ? 13.734 -21.797 1.278 1 95.75 124 ARG B C 1
ATOM 2371 O O . ARG B 1 124 ? 13.062 -20.875 0.814 1 95.75 124 ARG B O 1
ATOM 2378 N N . LEU B 1 125 ? 14.102 -22.844 0.61 1 97.56 125 LEU B N 1
ATOM 2379 C CA . LEU B 1 125 ? 13.68 -23.062 -0.771 1 97.56 125 LEU B CA 1
ATOM 2380 C C . LEU B 1 125 ? 12.312 -23.734 -0.829 1 97.56 125 LEU B C 1
ATOM 2382 O O . LEU B 1 125 ? 12.164 -24.875 -0.408 1 97.56 125 LEU B O 1
ATOM 2386 N N . LEU B 1 126 ? 11.273 -23.031 -1.313 1 97.31 126 LEU B N 1
ATOM 2387 C CA . LEU B 1 126 ? 9.922 -23.578 -1.452 1 97.31 126 LEU B CA 1
ATOM 2388 C C . LEU B 1 126 ? 9.781 -24.375 -2.748 1 97.31 126 LEU B C 1
ATOM 2390 O O . LEU B 1 126 ? 9.711 -23.781 -3.832 1 97.31 126 LEU B O 1
ATOM 2394 N N . LYS B 1 127 ? 9.688 -25.656 -2.615 1 98.31 127 LYS B N 1
ATOM 2395 C CA . LYS B 1 127 ? 9.727 -26.547 -3.77 1 98.31 127 LYS B CA 1
ATOM 2396 C C . LYS B 1 127 ? 8.312 -26.891 -4.234 1 98.31 127 LYS B C 1
ATOM 2398 O O . LYS B 1 127 ? 8.094 -27.188 -5.414 1 98.31 127 LYS B O 1
ATOM 2403 N N . GLU B 1 128 ? 7.441 -26.953 -3.242 1 98.12 128 GLU B N 1
ATOM 2404 C CA . GLU B 1 128 ? 6.039 -27.234 -3.531 1 98.12 128 GLU B CA 1
ATOM 2405 C C . GLU B 1 128 ? 5.117 -26.516 -2.561 1 98.12 128 GLU B C 1
ATOM 2407 O O . GLU B 1 128 ? 5.309 -26.578 -1.345 1 98.12 128 GLU B O 1
ATOM 2412 N N . VAL B 1 129 ? 4.188 -25.828 -3.174 1 97.19 129 VAL B N 1
ATOM 2413 C CA . VAL B 1 129 ? 3.203 -25.141 -2.34 1 97.19 129 VAL B CA 1
ATOM 2414 C C . VAL B 1 129 ? 1.795 -25.469 -2.824 1 97.19 129 VAL B C 1
ATOM 2416 O O . VAL B 1 129 ? 1.597 -25.812 -3.994 1 97.19 129 VAL B O 1
ATOM 2419 N N . ASP B 1 130 ? 0.87 -25.484 -1.88 1 96.94 130 ASP B N 1
ATOM 2420 C CA . ASP B 1 130 ? -0.559 -25.469 -2.182 1 96.94 130 ASP B CA 1
ATOM 2421 C C . ASP B 1 130 ? -1.096 -2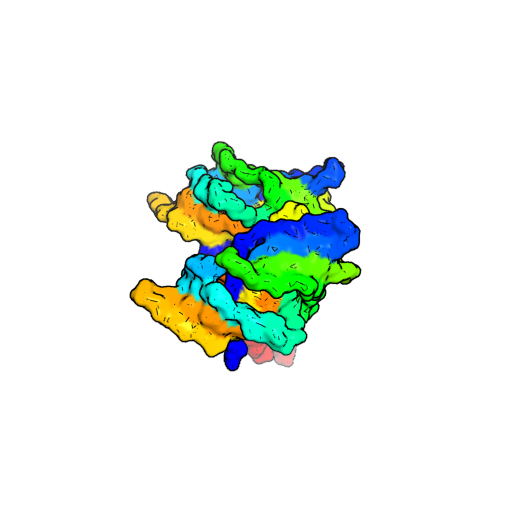4.031 -2.238 1 96.94 130 ASP B C 1
ATOM 2423 O O . ASP B 1 130 ? -1.268 -23.391 -1.202 1 96.94 130 ASP B O 1
ATOM 2427 N N . LEU B 1 131 ? -1.313 -23.594 -3.441 1 97 131 LEU B N 1
ATOM 2428 C CA . LEU B 1 131 ? -1.713 -22.203 -3.662 1 97 131 LEU B CA 1
ATOM 2429 C C . LEU B 1 131 ? -3.223 -22.047 -3.514 1 97 131 LEU B C 1
ATOM 2431 O O . LEU B 1 131 ? -3.992 -22.672 -4.246 1 97 131 LEU B O 1
ATOM 2435 N N . PHE B 1 132 ? -3.639 -21.141 -2.621 1 96.38 132 PHE B N 1
ATOM 2436 C CA . PHE B 1 132 ? -5.055 -20.938 -2.344 1 96.38 132 PHE B CA 1
ATOM 2437 C C . PHE B 1 132 ? -5.57 -19.688 -3.033 1 96.38 132 PHE B C 1
ATOM 2439 O O . PHE B 1 132 ? -6.703 -19.656 -3.521 1 96.38 132 PHE B O 1
ATOM 2446 N N . GLU B 1 133 ? -4.695 -18.688 -3.037 1 96.56 133 GLU B N 1
ATOM 2447 C CA . GLU B 1 133 ? -5.129 -17.391 -3.561 1 96.56 133 GLU B CA 1
ATOM 2448 C C . GLU B 1 133 ? -3.945 -16.578 -4.055 1 96.56 133 GLU B C 1
ATOM 2450 O O . GLU B 1 133 ? -2.807 -16.812 -3.643 1 96.56 133 GLU B O 1
ATOM 2455 N N . VAL B 1 134 ? -4.246 -15.758 -5.016 1 95.88 134 VAL B N 1
ATOM 2456 C CA . VAL B 1 134 ? -3.439 -14.586 -5.32 1 95.88 134 VAL B CA 1
ATOM 2457 C C . VAL B 1 134 ? -4.266 -13.32 -5.102 1 95.88 134 VAL B C 1
ATOM 2459 O O . VAL B 1 134 ? -5.242 -13.078 -5.816 1 95.88 134 VAL B O 1
ATOM 2462 N N . SER B 1 135 ? -3.842 -12.555 -4.16 1 96.12 135 SER B N 1
ATOM 2463 C CA . SER B 1 135 ? -4.586 -11.359 -3.779 1 96.12 135 SER B CA 1
ATOM 2464 C C . SER B 1 135 ? -3.926 -10.102 -4.336 1 96.12 135 SER B C 1
ATOM 2466 O O . SER B 1 135 ? -2.709 -10.062 -4.527 1 96.12 135 SER B O 1
ATOM 2468 N N . LEU B 1 136 ? -4.762 -9.141 -4.672 1 94.81 136 LEU B N 1
ATOM 2469 C CA . LEU B 1 136 ? -4.246 -7.781 -4.777 1 94.81 136 LEU B CA 1
ATOM 2470 C C . LEU B 1 136 ? -4.164 -7.121 -3.406 1 94.81 136 LEU B C 1
ATOM 2472 O O . LEU B 1 136 ? -5.078 -7.266 -2.588 1 94.81 136 LEU B O 1
ATOM 2476 N N . VAL B 1 137 ? -3.004 -6.492 -3.16 1 94.06 137 VAL B N 1
ATOM 2477 C CA . VAL B 1 137 ? -2.77 -5.938 -1.83 1 94.06 137 VAL B CA 1
ATOM 2478 C C . VAL B 1 137 ? -2.178 -4.535 -1.952 1 94.06 137 VAL B C 1
ATOM 2480 O O . VAL B 1 137 ? -1.562 -4.199 -2.967 1 94.06 137 VAL B O 1
ATOM 2483 N N . THR B 1 138 ? -2.443 -3.75 -0.958 1 94 138 THR B N 1
ATOM 2484 C CA . THR B 1 138 ? -1.925 -2.387 -0.924 1 94 138 THR B CA 1
ATOM 2485 C C . THR B 1 138 ? -0.412 -2.389 -0.725 1 94 138 THR B C 1
ATOM 2487 O O . THR B 1 138 ? 0.316 -1.711 -1.453 1 94 138 THR B O 1
ATOM 2490 N N . PHE B 1 139 ? -0.042 -3.125 0.335 1 90 139 PHE B N 1
ATOM 2491 C CA . PHE B 1 139 ? 1.375 -3.307 0.626 1 90 139 PHE B CA 1
ATOM 2492 C C . PHE B 1 139 ? 1.771 -4.773 0.496 1 90 139 PHE B C 1
ATOM 2494 O O . PHE B 1 139 ? 1.044 -5.66 0.949 1 90 139 PHE B O 1
ATOM 2501 N N . PRO B 1 140 ? 2.912 -4.992 -0.076 1 82.44 140 PRO B N 1
ATOM 2502 C CA . PRO B 1 140 ? 3.342 -6.391 -0.121 1 82.44 140 PRO B CA 1
ATOM 2503 C C . PRO B 1 140 ? 3.537 -6.992 1.27 1 82.44 140 PRO B C 1
ATOM 2505 O O . PRO B 1 140 ? 3.826 -6.27 2.225 1 82.44 140 PRO B O 1
ATOM 2508 N N . ALA B 1 141 ? 2.826 -8.055 1.597 1 60.34 141 ALA B N 1
ATOM 2509 C CA . ALA B 1 141 ? 2.771 -8.719 2.898 1 60.34 141 ALA B CA 1
ATOM 2510 C C . ALA B 1 141 ? 4.062 -8.484 3.684 1 60.34 141 ALA B C 1
ATOM 2512 O O . ALA B 1 141 ? 4.027 -8.289 4.898 1 60.34 141 ALA B O 1
ATOM 2513 N N . ASN B 1 142 ? 5.129 -8.523 3.15 1 55.28 142 ASN B N 1
ATOM 2514 C CA . ASN B 1 142 ? 6.309 -8.359 3.994 1 55.28 142 ASN B CA 1
ATOM 2515 C C . ASN B 1 142 ? 6.418 -6.93 4.527 1 55.28 142 ASN B C 1
ATOM 2517 O O . ASN B 1 142 ? 7.051 -6.695 5.559 1 55.28 142 ASN B O 1
ATOM 2521 N N . GLU B 1 143 ? 5.707 -6.051 3.809 1 53.59 143 GLU B N 1
ATOM 2522 C CA . GLU B 1 143 ? 5.812 -4.672 4.277 1 53.59 143 GLU B CA 1
ATOM 2523 C C . GLU B 1 143 ? 4.828 -4.395 5.41 1 53.59 143 GLU B C 1
ATOM 2525 O O . GLU B 1 143 ? 5.113 -3.604 6.312 1 53.59 143 GLU B O 1
ATOM 2530 N N . LEU B 1 144 ? 3.594 -5.078 5.262 1 47.28 144 LEU B N 1
ATOM 2531 C CA . LEU B 1 144 ? 2.527 -4.789 6.215 1 47.28 144 LEU B CA 1
ATOM 2532 C C . LEU B 1 144 ? 2.746 -5.543 7.523 1 47.28 144 LEU B C 1
ATOM 2534 O O . LEU B 1 144 ? 2.123 -5.227 8.539 1 47.28 144 LEU B O 1
ATOM 2538 N N . ALA B 1 145 ? 3.283 -6.715 7.395 1 42.25 145 ALA B N 1
ATOM 2539 C CA . ALA B 1 145 ? 3.438 -7.375 8.688 1 42.25 145 ALA B CA 1
ATOM 2540 C C . ALA B 1 145 ? 3.836 -6.375 9.773 1 42.25 145 ALA B C 1
ATOM 2542 O O . ALA B 1 145 ? 3.455 -6.523 10.938 1 42.25 145 ALA B O 1
ATOM 2543 N N . THR B 1 146 ? 4.262 -5.297 9.18 1 38.38 146 THR B N 1
ATOM 2544 C CA . THR B 1 146 ? 4.676 -4.281 10.148 1 38.38 146 THR B CA 1
ATOM 2545 C C . THR B 1 146 ? 3.537 -3.299 10.422 1 38.38 146 THR B C 1
ATOM 2547 O O . THR B 1 146 ? 3.387 -2.812 11.539 1 38.38 146 THR B O 1
ATOM 2550 N N . ILE B 1 147 ? 2.615 -3.053 9.445 1 40.03 147 ILE B N 1
ATOM 2551 C CA . ILE B 1 147 ? 1.598 -2.016 9.562 1 40.03 147 ILE B CA 1
ATOM 2552 C C . ILE B 1 147 ? 0.538 -2.445 10.578 1 40.03 147 ILE B C 1
ATOM 2554 O O . ILE B 1 147 ? 0.067 -1.631 11.375 1 40.03 147 ILE B O 1
ATOM 2558 N N . THR B 1 148 ? 0.083 -3.672 10.453 1 39.72 148 THR B N 1
ATOM 2559 C CA . THR B 1 148 ? -1.026 -4.148 11.273 1 39.72 148 THR B CA 1
ATOM 2560 C C . THR B 1 148 ? -0.668 -4.086 12.758 1 39.72 148 THR B C 1
ATOM 2562 O O . THR B 1 148 ? -1.549 -3.959 13.609 1 39.72 148 THR B O 1
ATOM 2565 N N . ALA B 1 149 ? 0.588 -4.254 13.07 1 34.91 149 ALA B N 1
ATOM 2566 C CA . ALA B 1 149 ? 0.878 -4.301 14.5 1 34.91 149 ALA B CA 1
ATOM 2567 C C . ALA B 1 149 ? 0.555 -2.965 15.164 1 34.91 149 ALA B C 1
ATOM 2569 O O . ALA B 1 149 ? 0.238 -2.92 16.359 1 34.91 149 ALA B O 1
ATOM 2570 N N . VAL B 1 150 ? 0.573 -1.911 14.391 1 34.59 150 VAL B N 1
ATOM 2571 C CA . VAL B 1 150 ? 0.306 -0.618 15.016 1 34.59 150 VAL B CA 1
ATOM 2572 C C . VAL B 1 150 ? -1.188 -0.483 15.305 1 34.59 150 VAL B C 1
ATOM 2574 O O . VAL B 1 150 ? -1.579 0.063 16.328 1 34.59 150 VAL B O 1
ATOM 2577 N N . LYS B 1 151 ? -2.002 -1.024 14.484 1 37.34 151 LYS B N 1
ATOM 2578 C CA . LYS B 1 151 ? -3.438 -0.888 14.727 1 37.34 151 LYS B CA 1
ATOM 2579 C C . LYS B 1 151 ? -3.881 -1.729 15.914 1 37.34 151 LYS B C 1
ATOM 2581 O O . LYS B 1 151 ? -4.75 -1.313 16.688 1 37.34 151 LYS B O 1
ATOM 2586 N N . THR B 1 152 ? -3.254 -2.889 16.031 1 37.28 152 THR B N 1
ATOM 2587 C CA . THR B 1 152 ? -3.666 -3.752 17.125 1 37.28 152 THR B CA 1
ATOM 2588 C C . THR B 1 152 ? -3.328 -3.111 18.469 1 37.28 152 THR B C 1
ATOM 2590 O O . THR B 1 152 ? -4.066 -3.275 19.453 1 37.28 152 THR B O 1
ATOM 2593 N N . GLU B 1 153 ? -2.314 -2.383 18.516 1 37.28 153 GLU B N 1
ATOM 2594 C CA . GLU B 1 153 ? -2.008 -1.741 19.781 1 37.28 153 GLU B CA 1
ATOM 2595 C C . GLU B 1 153 ? -3.008 -0.631 20.094 1 37.28 153 GLU B C 1
ATOM 2597 O O . GLU B 1 153 ? -3.391 -0.44 21.25 1 37.28 153 GLU B O 1
ATOM 2602 N N . PHE B 1 154 ? -3.547 -0.085 19.109 1 38.12 154 PHE B N 1
ATOM 2603 C CA . PHE B 1 154 ? -4.602 0.891 19.344 1 38.12 154 PHE B CA 1
ATOM 2604 C C . PHE B 1 154 ? -5.895 0.197 19.766 1 38.12 154 PHE B C 1
ATOM 2606 O O . PHE B 1 154 ? -6.613 0.684 20.641 1 38.12 154 PHE B O 1
ATOM 2613 N N . ASP B 1 155 ? -6.098 -0.931 19.125 1 42.06 155 ASP B N 1
ATOM 2614 C CA . ASP B 1 155 ? -7.289 -1.693 19.5 1 42.06 155 ASP B CA 1
ATOM 2615 C C . ASP B 1 155 ? -7.125 -2.334 20.875 1 42.06 155 ASP B C 1
ATOM 2617 O O . ASP B 1 155 ? -8.07 -2.357 21.672 1 42.06 155 ASP B O 1
ATOM 2621 N N . GLU B 1 156 ? -5.996 -2.777 21.125 1 42.41 156 GLU B N 1
ATOM 2622 C CA . GLU B 1 156 ? -5.746 -3.354 22.438 1 42.41 156 GLU B CA 1
ATOM 2623 C C . GLU B 1 156 ? -5.781 -2.283 23.531 1 42.41 156 GLU B C 1
ATOM 2625 O O . GLU B 1 156 ? -6.324 -2.506 24.609 1 42.41 156 GLU B O 1
ATOM 2630 N N . GLU B 1 157 ? -5.246 -1.201 23.203 1 41.19 157 GLU B N 1
ATOM 2631 C CA . GLU B 1 157 ? -5.348 -0.096 24.156 1 41.19 157 GLU B CA 1
ATOM 2632 C C . GLU B 1 157 ? -6.797 0.36 24.312 1 41.19 157 GLU B C 1
ATOM 2634 O O . GLU B 1 157 ? -7.238 0.66 25.422 1 41.19 157 GLU B O 1
ATOM 2639 N N . ARG B 1 158 ? -7.527 0.227 23.266 1 44.38 158 ARG B N 1
ATOM 2640 C CA . ARG B 1 158 ? -8.961 0.477 23.359 1 44.38 158 ARG B CA 1
ATOM 2641 C C . ARG B 1 158 ? -9.656 -0.621 24.156 1 44.38 158 ARG B C 1
ATOM 2643 O O . ARG B 1 158 ? -10.539 -0.341 24.969 1 44.38 158 ARG B O 1
ATOM 2650 N N . GLU B 1 159 ? -9.297 -1.815 23.812 1 48.84 159 GLU B N 1
ATOM 2651 C CA . GLU B 1 159 ? -9.859 -2.932 24.562 1 48.84 159 GLU B CA 1
ATOM 2652 C C . GLU B 1 159 ? -9.453 -2.861 26.031 1 48.84 159 GLU B C 1
ATOM 2654 O O . GLU B 1 159 ? -10.281 -3.092 26.922 1 48.84 159 GLU B O 1
ATOM 2659 N N . LEU B 1 160 ? -8.211 -2.572 26.297 1 45.47 160 LEU B N 1
ATOM 2660 C CA . LEU B 1 160 ? -7.73 -2.414 27.656 1 45.47 160 LEU B CA 1
ATOM 2661 C C . LEU B 1 160 ? -8.398 -1.222 28.344 1 45.47 160 LEU B C 1
ATOM 2663 O O . LEU B 1 160 ? -8.797 -1.31 29.5 1 45.47 160 LEU B O 1
ATOM 2667 N N . LEU B 1 161 ? -8.57 -0.235 27.562 1 47.47 161 LEU B N 1
ATOM 2668 C CA . LEU B 1 161 ? -9.289 0.921 28.078 1 47.47 161 LEU B CA 1
ATOM 2669 C C . LEU B 1 161 ? -10.758 0.584 28.328 1 47.47 161 LEU B C 1
ATOM 2671 O O . LEU B 1 161 ? -11.32 0.98 29.344 1 47.47 161 LEU B O 1
ATOM 2675 N N . SER B 1 162 ? -11.258 -0.165 27.438 1 52.78 162 SER B N 1
ATOM 2676 C CA . SER B 1 162 ? -12.625 -0.639 27.609 1 52.78 162 SER B CA 1
ATOM 2677 C C . SER B 1 162 ? -12.742 -1.567 28.812 1 52.78 162 SER B C 1
ATOM 2679 O O . SER B 1 162 ? -13.695 -1.467 29.594 1 52.78 162 SER B O 1
ATOM 2681 N N . LEU B 1 163 ? -11.766 -2.387 28.953 1 52.25 163 LEU B N 1
ATOM 2682 C CA . LEU B 1 163 ? -11.742 -3.305 30.094 1 52.25 163 LEU B CA 1
ATOM 2683 C C . LEU B 1 163 ? -11.5 -2.555 31.391 1 52.25 163 LEU B C 1
ATOM 2685 O O . LEU B 1 163 ? -12.133 -2.846 32.406 1 52.25 163 LEU B O 1
ATOM 2689 N N . MET B 1 164 ? -10.602 -1.653 31.266 1 48.34 164 MET B N 1
ATOM 2690 C CA . MET B 1 164 ? -10.32 -0.824 32.438 1 48.34 164 MET B CA 1
ATOM 2691 C C . MET B 1 164 ? -11.531 0.015 32.812 1 48.34 164 MET B C 1
ATOM 2693 O O . MET B 1 164 ? -11.859 0.146 34 1 48.34 164 MET B O 1
ATOM 2697 N N . LEU B 1 165 ? -12.133 0.411 31.781 1 51.12 165 LEU B N 1
ATOM 2698 C CA . LEU B 1 165 ? -13.352 1.178 32 1 51.12 165 LEU B CA 1
ATOM 2699 C C . LEU B 1 165 ? -14.453 0.291 32.594 1 51.12 165 LEU B C 1
ATOM 2701 O O . LEU B 1 165 ? -15.18 0.703 33.5 1 51.12 165 LEU B O 1
ATOM 2705 N N . LYS B 1 166 ? -14.492 -0.84 32.125 1 58.59 166 LYS B N 1
ATOM 2706 C CA . LYS B 1 166 ? -15.445 -1.805 32.656 1 58.59 166 LYS B CA 1
ATOM 2707 C C . LYS B 1 166 ? -15.117 -2.145 34.094 1 58.59 166 LYS B C 1
ATOM 2709 O O . LYS B 1 166 ? -16.031 -2.26 34.938 1 58.59 166 LYS B O 1
ATOM 2714 N N . ARG B 1 167 ? -13.875 -2.305 34.312 1 51.88 167 ARG B N 1
ATOM 2715 C CA . ARG B 1 167 ? -13.414 -2.6 35.656 1 51.88 167 ARG B CA 1
ATOM 2716 C C . ARG B 1 167 ? -13.68 -1.424 36.594 1 51.88 167 ARG B C 1
ATOM 2718 O O . ARG B 1 167 ? -14.102 -1.614 37.75 1 51.88 167 ARG B O 1
ATOM 2725 N N . ILE B 1 168 ? -13.523 -0.333 36.094 1 51 168 ILE B N 1
ATOM 2726 C CA . ILE B 1 168 ? -13.789 0.884 36.844 1 51 168 ILE B CA 1
ATOM 2727 C C . ILE B 1 168 ? -15.289 1.01 37.094 1 51 168 ILE B C 1
ATOM 2729 O O . ILE B 1 168 ? -15.711 1.345 38.219 1 51 168 ILE B O 1
ATOM 2733 N N . GLU B 1 169 ? -16.016 0.742 36.062 1 55.34 169 GLU B N 1
ATOM 2734 C CA . GLU B 1 169 ? -17.469 0.749 36.219 1 55.34 169 GLU B CA 1
ATOM 2735 C C . GLU B 1 169 ? -17.922 -0.271 37.25 1 55.34 169 GLU B C 1
ATOM 2737 O O . GLU B 1 169 ? -18.812 0.008 38.062 1 55.34 169 GLU B O 1
ATOM 2742 N N . LEU B 1 170 ? -17.375 -1.45 37.188 1 56.47 170 LEU B N 1
ATOM 2743 C CA . LEU B 1 170 ? -17.703 -2.529 38.094 1 56.47 170 LEU B CA 1
ATOM 2744 C C . LEU B 1 170 ? -17.297 -2.152 39.531 1 56.47 170 LEU B C 1
ATOM 2746 O O . LEU B 1 170 ? -18 -2.482 40.469 1 56.47 170 LEU B O 1
ATOM 2750 N N . LEU B 1 171 ? -16.266 -1.402 39.594 1 52.12 171 LEU B N 1
ATOM 2751 C CA . LEU B 1 171 ? -15.75 -1.001 40.906 1 52.12 171 LEU B CA 1
ATOM 2752 C C . LEU B 1 171 ? -16.531 0.18 41.469 1 52.12 171 LEU B C 1
ATOM 2754 O O . LEU B 1 171 ? -16.672 0.323 42.688 1 52.12 171 LEU B O 1
ATOM 2758 N N . THR B 1 172 ? -17.031 0.948 40.562 1 53.59 172 THR B N 1
ATOM 2759 C CA . THR B 1 172 ? -17.781 2.117 41 1 53.59 172 THR B CA 1
ATOM 2760 C C . THR B 1 172 ? -19.25 1.769 41.25 1 53.59 172 THR B C 1
ATOM 2762 O O . THR B 1 172 ? -19.984 2.543 41.844 1 53.59 172 THR B O 1
ATOM 2765 N N . ALA B 1 173 ? -19.781 0.8 40.594 1 53 173 ALA B N 1
ATOM 2766 C CA . ALA B 1 173 ? -21.156 0.361 40.812 1 53 173 ALA B CA 1
ATOM 2767 C C . ALA B 1 173 ? -21.297 -0.291 42.188 1 53 173 ALA B C 1
ATOM 2769 O O . ALA B 1 173 ? -22.422 -0.542 42.656 1 53 173 ALA B O 1
ATOM 2770 N N . LYS B 1 174 ? -20.297 -0.541 42.875 1 43.38 174 LYS B N 1
ATOM 2771 C CA . LYS B 1 174 ? -20.562 -1.008 44.219 1 43.38 174 LYS B CA 1
ATOM 2772 C C . LYS B 1 174 ? -20.672 0.162 45.188 1 43.38 174 LYS B C 1
ATOM 2774 O O . LYS B 1 174 ? -19.938 1.145 45.062 1 43.38 174 LYS B O 1
#

pLDDT: mean 81.58, std 20.42, range [28.52, 98.44]

Organism: Cereibacter sphaeroides (strain ATCC 17023 / DSM 158 / JCM 6121 / CCUG 31486 / LMG 2827 / NBRC 12203 / NCIMB 8253 / ATH 2.4.1.) (NCBI:txid272943)

Secondary structure (DSSP, 8-state):
---EEEEEEE---EEE-SSS-EEEEEEEETT-B-TTSEEEPTTTTHHHHHT-PPPEEEETTEEEEEEEEEEEEEE-SSEEEEEEEE-SSHHHHHHHHHHHTTS--EEEEEEEEEEEEE-TTS-EEEEEEEEEEEEEESS-HHHHHHHHHHHHHHHHHHHHHHHHHHHHHHHH--/----EEEEEE---EEE-SSS-EEEEEEEETT-B-TTSEEEPTTTTHHHHHT-PPPEEEETTEEEEEEEEEEEEEE-SSEEEEEEEE-SSHHHHHHHHHHHTTS--EEEEEEEEEEEEE-TTS-EEEEEEEEEEEEEESS-HHHHTTHHHHHHHHHHHHHHHHHHHHHHHHHH--

Solvent-accessible surface area (backbone atoms only — not comparable to full-atom values): 17863 Å² total; per-residue (Å²): 128,58,62,57,44,73,48,43,29,86,22,71,53,48,47,43,88,74,86,60,39,35,36,33,36,41,44,37,53,41,72,48,70,45,95,86,36,40,21,42,37,83,66,17,53,51,66,36,69,68,65,71,64,80,48,37,26,22,46,66,76,32,72,87,38,69,27,24,36,61,77,42,76,42,80,54,94,60,22,37,39,37,34,28,30,45,33,96,34,73,66,12,46,49,51,48,53,36,28,54,74,58,75,33,42,22,24,26,31,33,26,30,80,73,40,70,47,70,47,96,88,65,34,40,35,34,51,26,34,45,63,48,27,49,14,45,23,84,50,38,58,69,45,44,58,42,49,55,42,50,50,45,44,50,48,43,46,46,47,47,47,51,41,48,48,47,50,49,49,59,60,61,71,97,127,86,68,68,45,73,49,41,33,90,23,72,51,48,46,45,91,72,85,60,40,35,37,34,38,45,45,36,53,42,73,46,70,46,96,85,36,42,21,41,37,83,65,16,51,51,66,37,67,68,66,70,62,79,49,40,26,22,45,66,74,32,89,88,37,68,27,38,44,62,78,42,78,44,79,54,94,60,22,36,37,38,33,27,31,46,34,94,44,73,65,13,47,39,52,47,53,34,26,54,70,56,46,31,39,24,26,26,31,34,27,32,80,75,39,68,47,69,46,95,88,64,34,39,36,34,51,27,34,44,64,51,28,49,15,45,26,68,54,40,47,80,63,33,71,15,50,57,56,54,52,49,53,54,49,46,51,47,49,47,45,49,47,49,46,47,50,46,48,61,60,53,73,99

Sequence (348 aa):
MSDMEFKHFKFEIKAEDDGDMTVSGYASIFGNRDRVGDVVVAGAFTKSLASGRRVKMLWQHDPREVIGVWDEMIEDDKGLFIQGRFANTEKGKEIRELAMMGAIDSFSIGYRTLDYEYSNSGDRLLKEVDLFEVSLVTFPANELATITAVKTEFDEERELLSLMLKRIELLTAKMSDMEFKHFKFEIKAEDDGDMTVSGYASIFGNRDRVGDVVVAGAFTKSLASGRRVKMLWQHDPREVIGVWDEMIEDDKGLFIQGRFANTEKGKEIRELAMMGAIDSFSIGYRTLDYEYSNSGDRLLKEVDLFEVSLVTFPANELATITAVKTEFDEERELLSLMLKRIELLTAK

InterPro domains:
  IPR006433 Prohead protease [TIGR01543] (22-152)
  IPR054613 Prohead serine protease domain [PF04586] (10-156)